Protein AF-A0A452SMG5-F1 (afdb_monomer)

pLDDT: mean 77.92, std 24.74, range [30.55, 98.69]

Solvent-accessible surface area (backbone atoms only — not comparable to full-atom values): 13183 Å² total; per-residue (Å²): 104,78,66,58,52,51,53,52,50,53,51,52,54,50,52,53,50,50,53,53,48,52,59,46,49,58,51,50,60,52,49,52,55,48,51,53,54,50,48,55,52,56,52,55,53,65,81,62,40,66,73,56,54,53,50,52,49,55,50,50,52,53,50,51,55,49,50,61,51,51,49,54,53,49,51,55,49,49,52,50,52,49,53,52,47,39,72,77,50,40,90,77,41,76,86,51,47,80,66,57,48,52,74,68,32,72,67,43,54,51,51,51,54,53,51,55,52,52,51,49,54,52,47,56,53,48,52,54,50,47,54,53,48,53,55,50,51,52,53,48,51,52,52,53,51,52,54,51,53,53,50,53,51,52,49,57,52,58,71,66,53,78,85,76,88,76,89,78,89,88,87,84,89,85,91,86,86,88,85,86,85,82,89,81,83,88,80,83,86,83,76,81,81,86,84,75,88,80,82,90,79,84,79,91,75,90,82,81,91,78,87,77,133

Structure (mmCIF, N/CA/C/O backbone):
data_AF-A0A452SMG5-F1
#
_entry.id   AF-A0A452SMG5-F1
#
loop_
_atom_site.group_PDB
_atom_site.id
_atom_site.type_symbol
_atom_site.label_atom_id
_atom_site.label_alt_id
_atom_site.label_comp_id
_atom_site.label_asym_id
_atom_site.label_entity_id
_atom_site.label_seq_id
_atom_site.pdbx_PDB_ins_code
_atom_site.Cartn_x
_atom_site.Cartn_y
_atom_site.Cartn_z
_atom_site.occupancy
_atom_site.B_iso_or_equiv
_atom_site.auth_seq_id
_atom_site.auth_comp_id
_atom_site.auth_asym_id
_atom_site.auth_atom_id
_atom_site.pdbx_PDB_model_num
ATOM 1 N N . MET A 1 1 ? -37.295 -9.136 99.950 1.00 73.56 1 MET A N 1
ATOM 2 C CA . MET A 1 1 ? -38.654 -8.804 99.457 1.00 73.56 1 MET A CA 1
ATOM 3 C C . MET A 1 1 ? -38.689 -7.475 98.694 1.00 73.56 1 MET A C 1
ATOM 5 O O . MET A 1 1 ? -38.191 -7.457 97.585 1.00 73.56 1 MET A O 1
ATOM 9 N N . LEU A 1 2 ? -39.227 -6.352 99.211 1.00 90.06 2 LEU A N 1
ATOM 10 C CA . LEU A 1 2 ? -39.508 -5.165 98.366 1.00 90.06 2 LEU A CA 1
ATOM 11 C C . LEU A 1 2 ? -38.272 -4.594 97.639 1.00 90.06 2 LEU A C 1
ATOM 13 O O . LEU A 1 2 ? -38.366 -4.242 96.467 1.00 90.06 2 LEU A O 1
ATOM 17 N N . GLN A 1 3 ? -37.129 -4.503 98.323 1.00 92.12 3 GLN A N 1
ATOM 18 C CA . GLN A 1 3 ? -35.887 -3.971 97.751 1.00 92.12 3 GLN A CA 1
ATOM 19 C C . GLN A 1 3 ? -35.306 -4.897 96.664 1.00 92.12 3 GLN A C 1
ATOM 21 O O . GLN A 1 3 ? -35.094 -4.471 95.537 1.00 92.12 3 GLN A O 1
ATOM 26 N N . GLU A 1 4 ? -35.195 -6.184 96.975 1.00 92.81 4 GLU A N 1
ATOM 27 C CA . GLU A 1 4 ? -34.856 -7.282 96.056 1.00 92.81 4 GLU A CA 1
ATOM 28 C C . GLU A 1 4 ? -35.768 -7.321 94.808 1.00 92.81 4 GLU A C 1
ATOM 30 O O . GLU A 1 4 ? -35.294 -7.521 93.691 1.00 92.81 4 GLU A O 1
ATOM 35 N N . CYS A 1 5 ? -37.072 -7.044 94.953 1.00 92.88 5 CYS A N 1
ATOM 36 C CA . CYS A 1 5 ? -37.979 -6.899 93.809 1.00 92.88 5 CYS A CA 1
ATOM 37 C C . CYS A 1 5 ? -37.610 -5.700 92.918 1.00 92.88 5 CYS A C 1
ATOM 39 O O . CY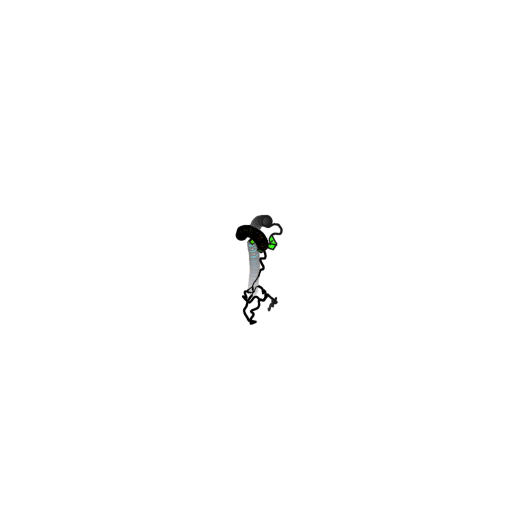S A 1 5 ? -37.666 -5.826 91.696 1.00 92.88 5 CYS A O 1
ATOM 41 N N . LYS A 1 6 ? -37.211 -4.554 93.493 1.00 94.88 6 LYS A N 1
ATOM 42 C CA . LYS A 1 6 ? -36.730 -3.397 92.712 1.00 94.88 6 LYS A CA 1
ATOM 43 C C . LYS A 1 6 ? -35.434 -3.727 91.979 1.00 94.88 6 LYS A C 1
ATOM 45 O O . LYS A 1 6 ? -35.324 -3.432 90.798 1.00 94.88 6 LYS A O 1
ATOM 50 N N . GLU A 1 7 ? -34.481 -4.362 92.655 1.00 95.62 7 GLU A N 1
ATOM 51 C CA . GLU A 1 7 ? -33.192 -4.763 92.076 1.00 95.62 7 GLU A CA 1
ATOM 52 C C . GLU A 1 7 ? -33.383 -5.740 90.909 1.00 95.62 7 GLU A C 1
ATOM 54 O O . GLU A 1 7 ? -32.803 -5.546 89.841 1.00 95.62 7 GLU A O 1
ATOM 59 N N . ARG A 1 8 ? -34.288 -6.717 91.054 1.00 96.44 8 ARG A N 1
ATOM 60 C CA . ARG A 1 8 ? -34.667 -7.636 89.973 1.00 96.44 8 ARG A CA 1
ATOM 61 C C . ARG A 1 8 ? -35.345 -6.927 88.794 1.00 96.44 8 ARG A C 1
ATOM 63 O O . ARG A 1 8 ? -35.070 -7.281 87.652 1.00 96.44 8 ARG A O 1
ATOM 70 N N . ILE A 1 9 ? -36.193 -5.926 89.045 1.00 96.19 9 ILE A N 1
ATOM 71 C CA . ILE A 1 9 ? -36.798 -5.097 87.985 1.00 96.19 9 ILE A CA 1
ATOM 72 C C . ILE A 1 9 ? -35.723 -4.266 87.266 1.00 96.19 9 ILE A C 1
ATOM 74 O O . ILE A 1 9 ? -35.701 -4.245 86.039 1.00 96.19 9 ILE A O 1
ATOM 78 N N . SER A 1 10 ? -34.797 -3.638 87.996 1.00 97.12 10 SER A N 1
ATOM 79 C CA . SER A 1 10 ? -33.682 -2.883 87.410 1.00 97.12 10 SER A CA 1
ATOM 80 C C . SER A 1 10 ? -32.776 -3.762 86.543 1.00 97.12 10 SER A C 1
ATOM 82 O O . SER A 1 10 ? -32.420 -3.358 85.438 1.00 97.12 10 SER A O 1
ATOM 84 N N . ALA A 1 11 ? -32.450 -4.976 87.000 1.00 97.06 11 ALA A N 1
ATOM 85 C CA . ALA A 1 11 ? -31.658 -5.935 86.230 1.00 97.06 11 ALA A CA 1
ATOM 86 C C . ALA A 1 11 ? -32.365 -6.358 84.929 1.00 97.06 11 ALA A C 1
ATOM 88 O O . ALA A 1 11 ? -31.759 -6.314 83.860 1.00 97.06 11 ALA A O 1
ATOM 89 N N . LEU A 1 12 ? -33.661 -6.691 84.997 1.00 97.25 12 LEU A N 1
ATOM 90 C CA . LEU A 1 12 ? -34.461 -7.039 83.816 1.00 97.25 12 LEU A CA 1
ATOM 91 C C . LEU A 1 12 ? -34.578 -5.865 82.832 1.00 97.25 12 LEU A C 1
ATOM 93 O O . LEU A 1 12 ? -34.406 -6.061 81.633 1.00 97.25 12 LEU A O 1
ATOM 97 N N . ASN A 1 13 ? -34.801 -4.642 83.321 1.00 97.75 13 ASN A N 1
ATOM 98 C CA . ASN A 1 13 ? -34.841 -3.444 82.477 1.00 97.75 13 ASN A CA 1
ATOM 99 C C . ASN A 1 13 ? -33.493 -3.187 81.780 1.00 97.75 13 ASN A C 1
ATOM 101 O O . ASN A 1 13 ? -33.477 -2.860 80.595 1.00 97.75 13 ASN A O 1
ATOM 105 N N . SER A 1 14 ? -32.370 -3.379 82.483 1.00 97.56 14 SER A N 1
ATOM 106 C CA . SER A 1 14 ? -31.031 -3.264 81.893 1.00 97.56 14 SER A CA 1
ATOM 107 C C . SER A 1 14 ? -30.808 -4.306 80.795 1.00 97.56 14 SER A C 1
ATOM 109 O O . SER A 1 14 ? -30.325 -3.959 79.722 1.00 97.56 14 SER A O 1
ATOM 111 N N . GLN A 1 15 ? -31.207 -5.561 81.028 1.00 97.88 15 GLN A N 1
ATOM 112 C CA . GLN A 1 15 ? -31.086 -6.640 80.044 1.00 97.88 15 GLN A CA 1
ATOM 113 C C . GLN A 1 15 ? -31.967 -6.396 78.806 1.00 97.88 15 GLN A C 1
ATOM 115 O O . GLN A 1 15 ? -31.528 -6.611 77.679 1.00 97.88 15 GLN A O 1
ATOM 120 N N . ILE A 1 16 ? -33.194 -5.896 78.996 1.00 97.88 16 ILE A N 1
ATOM 121 C CA . ILE A 1 16 ? -34.094 -5.509 77.898 1.00 97.88 16 ILE A CA 1
ATOM 122 C C . ILE A 1 16 ? -33.465 -4.400 77.045 1.00 97.88 16 ILE A C 1
ATOM 124 O O . ILE A 1 16 ? -33.532 -4.463 75.817 1.00 97.88 16 ILE A O 1
ATOM 128 N N . GLU A 1 17 ? -32.843 -3.393 77.661 1.00 98.00 17 GLU A N 1
ATOM 129 C CA . GLU A 1 17 ? -32.205 -2.305 76.915 1.00 98.00 17 GLU A CA 1
ATOM 130 C C . GLU A 1 17 ? -30.905 -2.751 76.224 1.00 98.00 17 GLU A C 1
ATOM 132 O O . GLU A 1 17 ? -30.633 -2.327 75.101 1.00 98.00 17 GLU A O 1
ATOM 137 N N . GLU A 1 18 ? -30.134 -3.655 76.830 1.00 97.62 18 GLU A N 1
ATOM 138 C CA . GLU A 1 18 ? -28.947 -4.257 76.213 1.00 97.62 18 GLU A CA 1
ATOM 139 C C . GLU A 1 18 ? -29.313 -5.045 74.942 1.00 97.62 18 GLU A C 1
ATOM 141 O O . GLU A 1 18 ? -28.764 -4.781 73.870 1.00 97.62 18 GLU A O 1
ATOM 146 N N . GLU A 1 19 ? -30.301 -5.944 75.014 1.00 97.94 19 GLU A N 1
ATOM 147 C CA . GLU A 1 19 ? -30.759 -6.725 73.856 1.00 97.94 19 GLU A CA 1
ATOM 148 C C . GLU A 1 19 ? -31.425 -5.850 72.780 1.00 97.94 19 GLU A C 1
ATOM 150 O O . GLU A 1 19 ? -31.206 -6.061 71.584 1.00 97.94 19 GLU A O 1
ATOM 155 N N . LYS A 1 20 ? -32.165 -4.798 73.168 1.00 98.06 20 LYS A N 1
ATOM 156 C CA . LYS A 1 20 ? -32.676 -3.790 72.217 1.00 98.06 20 LYS A CA 1
ATOM 157 C C . LYS A 1 20 ? -31.546 -3.100 71.455 1.00 98.06 20 LYS A C 1
ATOM 159 O O . LYS A 1 20 ? -31.694 -2.863 70.254 1.00 98.06 20 LYS A O 1
ATOM 164 N N . ASN A 1 21 ? -30.430 -2.789 72.118 1.00 98.00 21 ASN A N 1
ATOM 165 C CA . ASN A 1 21 ? -29.284 -2.153 71.472 1.00 98.00 21 ASN A CA 1
ATOM 166 C C . ASN A 1 21 ? -28.477 -3.136 70.610 1.00 98.00 21 ASN A C 1
ATOM 168 O O . ASN A 1 21 ? -28.140 -2.772 69.487 1.00 98.00 21 ASN A O 1
ATOM 172 N N . LYS A 1 22 ? -28.287 -4.398 71.024 1.00 97.88 22 LYS A N 1
ATOM 173 C CA . LYS A 1 22 ? -27.727 -5.455 70.151 1.00 97.88 22 LYS A CA 1
ATOM 174 C C . LYS A 1 22 ? -28.558 -5.636 68.879 1.00 97.88 22 LYS A C 1
ATOM 176 O O . LYS A 1 22 ? -28.020 -5.629 67.776 1.00 97.88 22 LYS A O 1
ATOM 181 N N . GLN A 1 23 ? -29.885 -5.715 69.012 1.00 97.81 23 GLN A N 1
ATOM 182 C CA . GLN A 1 23 ? -30.786 -5.835 67.863 1.00 97.81 23 GLN A CA 1
ATOM 183 C C . GLN A 1 23 ? -30.851 -4.541 67.024 1.00 97.81 23 GLN A C 1
ATOM 185 O O . GLN A 1 23 ? -31.222 -4.586 65.853 1.00 97.81 23 GLN A O 1
ATOM 190 N N . ARG A 1 24 ? -30.541 -3.364 67.588 1.00 98.06 24 ARG A N 1
ATOM 191 C CA . ARG A 1 24 ? -30.345 -2.129 66.806 1.00 98.06 24 ARG A CA 1
ATOM 192 C C . ARG A 1 24 ? -29.043 -2.197 66.010 1.00 98.06 24 ARG A C 1
ATOM 194 O O . ARG A 1 24 ? -29.102 -1.938 64.816 1.00 98.06 24 ARG A O 1
ATOM 201 N N . GLN A 1 25 ? -27.929 -2.570 66.640 1.00 98.12 25 GLN A N 1
ATOM 202 C CA . GLN A 1 25 ? -26.626 -2.648 65.978 1.00 98.12 25 GLN A CA 1
ATOM 203 C C . GLN A 1 25 ? -26.676 -3.613 64.792 1.00 98.12 25 GLN A C 1
ATOM 205 O O . GLN A 1 25 ? -26.449 -3.186 63.670 1.00 98.12 25 GLN A O 1
ATOM 210 N N . LEU A 1 26 ? -27.171 -4.838 65.001 1.00 98.06 26 LEU A N 1
ATOM 211 C CA . LEU A 1 26 ? -27.316 -5.832 63.933 1.00 98.06 26 LEU A CA 1
ATOM 212 C C . LEU A 1 26 ? -28.152 -5.330 62.736 1.00 98.06 26 LEU A C 1
ATOM 214 O O . LEU A 1 26 ? -27.922 -5.753 61.610 1.00 98.06 26 LEU A O 1
ATOM 218 N N . ARG A 1 27 ? -29.127 -4.434 62.956 1.00 98.25 27 ARG A N 1
ATOM 219 C CA . ARG A 1 27 ? -29.897 -3.818 61.861 1.00 98.25 27 ARG A CA 1
ATOM 220 C C . ARG A 1 27 ? -29.081 -2.785 61.083 1.00 98.25 27 ARG A C 1
ATOM 222 O O . ARG A 1 27 ? -29.199 -2.771 59.867 1.00 98.25 27 ARG A O 1
ATOM 229 N N . LEU A 1 28 ? -28.255 -1.986 61.760 1.00 98.25 28 LEU A N 1
ATOM 230 C CA . LEU A 1 28 ? -27.333 -1.044 61.116 1.00 98.25 28 LEU A CA 1
ATOM 231 C C . LEU A 1 28 ? -26.248 -1.792 60.327 1.00 98.25 28 LEU A C 1
ATOM 233 O O . LEU A 1 28 ? -26.020 -1.470 59.168 1.00 98.25 28 LEU A O 1
ATOM 237 N N . ASP A 1 29 ? -25.666 -2.846 60.907 1.00 98.00 29 ASP A N 1
ATOM 238 C CA . ASP A 1 29 ? -24.630 -3.668 60.263 1.00 98.00 29 ASP A CA 1
ATOM 239 C C . ASP A 1 29 ? -25.142 -4.322 58.958 1.00 98.00 29 ASP A C 1
ATOM 241 O O . ASP A 1 29 ? -24.397 -4.474 57.989 1.00 98.00 29 ASP A O 1
ATOM 245 N N . PHE A 1 30 ? -26.426 -4.708 58.912 1.00 98.31 30 PHE A N 1
ATOM 246 C CA . PHE A 1 30 ? -27.085 -5.204 57.695 1.00 98.31 30 PHE A CA 1
ATOM 247 C C . PHE A 1 30 ? -27.471 -4.089 56.709 1.00 98.31 30 PHE A C 1
ATOM 249 O O . PHE A 1 30 ? -27.471 -4.328 55.503 1.00 98.31 30 PHE A O 1
ATOM 256 N N . GLU A 1 31 ? -27.818 -2.894 57.192 1.00 98.12 31 GLU A N 1
ATOM 257 C CA . GLU A 1 31 ? -28.161 -1.736 56.355 1.00 98.12 31 GLU A CA 1
ATOM 258 C C . GLU A 1 31 ? -26.920 -1.205 55.615 1.00 98.12 31 GLU A C 1
ATOM 260 O O . GLU A 1 31 ? -26.981 -0.992 54.405 1.00 98.12 31 GLU A O 1
ATOM 265 N N . GLU A 1 32 ? -25.770 -1.137 56.295 1.00 97.94 32 GLU A N 1
ATOM 266 C CA . GLU A 1 32 ? -24.455 -0.813 55.718 1.00 97.94 32 GLU A CA 1
ATOM 267 C C . GLU A 1 32 ? -24.056 -1.813 54.615 1.00 97.94 32 GLU A C 1
ATOM 269 O O . GLU A 1 32 ? -23.762 -1.415 53.488 1.00 97.94 32 GLU A O 1
ATOM 274 N N . GLN A 1 33 ? -24.154 -3.123 54.882 1.00 97.94 33 GLN A N 1
ATOM 275 C CA . GLN A 1 33 ? -23.871 -4.173 53.887 1.00 97.94 33 GLN A CA 1
ATOM 276 C C . GLN A 1 33 ? -24.791 -4.110 52.655 1.00 97.94 33 GLN A C 1
ATOM 278 O O . GLN A 1 33 ? -24.369 -4.448 51.544 1.00 97.94 33 GLN A O 1
ATOM 283 N N . LEU A 1 34 ? -26.049 -3.694 52.832 1.00 97.25 34 LEU A N 1
ATOM 284 C CA . LEU A 1 34 ? -26.988 -3.503 51.726 1.00 97.25 34 LEU A CA 1
ATOM 285 C C . LEU A 1 34 ? -26.669 -2.240 50.916 1.00 97.25 34 LEU A C 1
ATOM 287 O O . LEU A 1 34 ? -26.769 -2.288 49.688 1.00 97.25 34 LEU A O 1
ATOM 291 N N . GLU A 1 35 ? -26.264 -1.139 51.556 1.00 97.06 35 GLU A N 1
ATOM 292 C CA . GLU A 1 35 ? -25.855 0.080 50.850 1.00 97.06 35 GLU A CA 1
ATOM 293 C C . GLU A 1 35 ? -24.563 -0.138 50.043 1.00 97.06 35 GLU A C 1
ATOM 295 O O . GLU A 1 35 ? -24.527 0.219 48.862 1.00 97.06 35 GLU A O 1
ATOM 300 N N . ASP A 1 36 ? -23.565 -0.830 50.602 1.00 96.75 36 ASP A N 1
ATOM 301 C CA . ASP A 1 36 ? -22.335 -1.225 49.896 1.00 96.75 36 ASP A CA 1
ATOM 302 C C . ASP A 1 36 ? -22.629 -2.079 48.649 1.00 96.75 36 ASP A C 1
ATOM 304 O O . ASP A 1 36 ? -22.137 -1.798 47.549 1.00 96.75 36 ASP A O 1
ATOM 308 N N . LEU A 1 37 ? -23.466 -3.113 48.790 1.00 96.25 37 LEU A N 1
ATOM 309 C CA . LEU A 1 37 ? -23.838 -4.003 47.686 1.00 96.25 37 LEU A CA 1
ATOM 310 C C . LEU A 1 37 ? -24.632 -3.260 46.596 1.00 96.25 37 LEU A C 1
ATOM 312 O O . LEU A 1 37 ? -24.396 -3.452 45.397 1.00 96.25 37 LEU A O 1
ATOM 316 N N . MET A 1 38 ? -25.545 -2.371 46.998 1.00 94.50 38 MET A N 1
ATOM 317 C CA . MET A 1 38 ? -26.286 -1.501 46.081 1.00 94.50 38 MET A CA 1
ATOM 318 C C . MET A 1 38 ? -25.369 -0.488 45.384 1.00 94.50 38 MET A C 1
ATOM 320 O O . MET A 1 38 ? -25.571 -0.208 44.200 1.00 94.50 38 MET A O 1
ATOM 324 N N . GLY A 1 39 ? -24.343 0.024 46.070 1.00 93.44 39 GLY A N 1
ATOM 325 C CA . GLY A 1 39 ? -23.298 0.877 45.504 1.00 93.44 39 GLY A CA 1
ATOM 326 C C . GLY A 1 39 ? -22.514 0.172 44.398 1.00 93.44 39 GLY A C 1
ATOM 327 O O . GLY A 1 39 ? -22.438 0.678 43.276 1.00 93.44 39 GLY A O 1
ATOM 328 N N . GLN A 1 40 ? -22.025 -1.042 44.669 1.00 90.31 40 GLN A N 1
ATOM 329 C CA . GLN A 1 40 ? -21.306 -1.870 43.692 1.00 90.31 40 GLN A CA 1
ATOM 330 C C . GLN A 1 40 ? -22.151 -2.150 42.438 1.00 90.31 40 GLN A C 1
ATOM 332 O O . GLN A 1 40 ? -21.688 -1.947 41.312 1.00 90.31 40 GLN A O 1
ATOM 337 N N . HIS A 1 41 ? -23.416 -2.553 42.611 1.00 89.62 41 HIS A N 1
ATOM 338 C CA . HIS A 1 41 ? -24.319 -2.810 41.484 1.00 89.62 41 HIS A CA 1
ATOM 339 C C . HIS A 1 41 ? -24.628 -1.532 40.681 1.00 89.62 41 HIS A C 1
ATOM 341 O O . HIS A 1 41 ? -24.636 -1.546 39.448 1.00 89.62 41 HIS A O 1
ATOM 347 N N . LYS A 1 42 ? -24.844 -0.404 41.370 1.00 89.19 42 LYS A N 1
ATOM 348 C CA . LYS A 1 42 ? -25.088 0.916 40.767 1.00 89.19 42 LYS A CA 1
ATOM 349 C C . LYS A 1 42 ? -23.908 1.397 39.926 1.00 89.19 42 LYS A C 1
ATOM 351 O O . LYS A 1 42 ? -24.140 2.012 38.887 1.00 89.19 42 LYS A O 1
ATOM 356 N N . ASP A 1 43 ? -22.674 1.120 40.339 1.00 84.56 43 ASP A N 1
ATOM 357 C CA . ASP A 1 43 ? -21.481 1.505 39.585 1.00 84.56 43 ASP A CA 1
ATOM 358 C C . ASP A 1 43 ? -21.252 0.604 38.371 1.00 84.56 43 ASP A C 1
ATOM 360 O O . ASP A 1 43 ? -21.072 1.122 37.268 1.00 84.56 43 ASP A O 1
ATOM 364 N N . LEU A 1 44 ? -21.393 -0.719 38.515 1.00 82.25 44 LEU A N 1
ATOM 365 C CA . LEU A 1 44 ? -21.363 -1.648 37.379 1.00 82.25 44 LEU A CA 1
ATOM 366 C C . LEU A 1 44 ? -22.392 -1.257 36.297 1.00 82.25 44 LEU A C 1
ATOM 368 O O . LEU A 1 44 ? -22.069 -1.222 35.108 1.00 82.25 44 LEU A O 1
ATOM 372 N N . TRP A 1 45 ? -23.601 -0.858 36.707 1.00 79.62 45 TRP A N 1
ATOM 373 C CA . TRP A 1 45 ? -24.666 -0.417 35.798 1.00 79.62 45 TRP A CA 1
ATOM 374 C C . TRP A 1 45 ? -24.386 0.926 35.091 1.00 79.62 45 TRP A C 1
ATOM 376 O O . TRP A 1 45 ? -24.981 1.210 34.0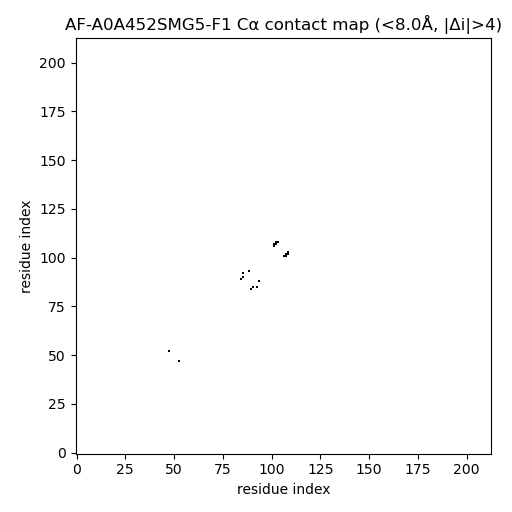49 1.00 79.62 45 TRP A O 1
ATOM 386 N N . LYS A 1 46 ? -23.468 1.765 35.600 1.00 78.00 46 LYS A N 1
ATOM 387 C CA . LYS A 1 46 ? -22.998 2.962 34.870 1.00 78.00 46 LYS A CA 1
ATOM 388 C C . LYS A 1 46 ? -22.096 2.573 33.702 1.00 78.00 46 LYS A C 1
ATOM 390 O O . LYS A 1 46 ? -22.259 3.118 32.615 1.00 78.00 46 LYS A O 1
ATOM 395 N N . PHE A 1 47 ? -21.167 1.641 33.926 1.00 69.31 47 PHE A N 1
ATOM 396 C CA . PHE A 1 47 ? -20.185 1.212 32.923 1.00 69.31 47 PHE A CA 1
ATOM 397 C C . PHE A 1 47 ? -20.764 0.273 31.857 1.00 69.31 47 PHE A C 1
ATOM 399 O O . PHE A 1 47 ? -20.182 0.145 30.785 1.00 69.31 47 PHE A O 1
ATOM 406 N N . HIS A 1 48 ? -21.893 -0.384 32.135 1.00 76.50 48 HIS A N 1
ATOM 407 C CA . HIS A 1 48 ? -22.509 -1.371 31.242 1.00 76.50 48 HIS A CA 1
ATOM 408 C C . HIS A 1 48 ? -23.892 -0.958 30.711 1.00 76.50 48 HIS A C 1
ATOM 410 O O . HIS A 1 48 ? -24.768 -1.798 30.509 1.00 76.50 48 HIS A O 1
ATOM 416 N N . ARG A 1 49 ? -24.097 0.341 30.442 1.00 83.25 49 ARG A N 1
ATOM 417 C CA . ARG A 1 49 ? -25.306 0.822 29.753 1.00 83.25 49 ARG A CA 1
ATOM 418 C C . ARG A 1 49 ? -25.424 0.225 28.340 1.00 83.25 49 ARG A C 1
ATOM 420 O O . ARG A 1 49 ? -24.583 0.548 27.491 1.00 83.25 49 ARG A O 1
ATOM 427 N N . PRO A 1 50 ? -26.476 -0.559 28.030 1.00 85.00 50 PRO A N 1
ATOM 428 C CA . PRO A 1 50 ? -26.640 -1.159 26.705 1.00 85.00 50 PRO A CA 1
ATOM 429 C C . PRO A 1 50 ? -26.733 -0.119 25.581 1.00 85.00 50 PRO A C 1
ATOM 431 O O . PRO A 1 50 ? -26.276 -0.369 24.469 1.00 85.00 50 PRO A O 1
ATOM 434 N N . GLU A 1 51 ? -27.267 1.073 25.863 1.00 89.31 51 GLU A N 1
ATOM 435 C CA . GLU A 1 51 ? -27.443 2.149 24.878 1.00 89.31 51 GLU A CA 1
ATOM 436 C C . GLU A 1 51 ? -26.119 2.835 24.507 1.00 89.31 51 GLU A C 1
ATOM 438 O O . GLU A 1 51 ? -25.992 3.393 23.414 1.00 89.31 51 GLU A O 1
ATOM 443 N N . GLN A 1 52 ? -25.133 2.806 25.411 1.00 87.94 52 GLN A N 1
ATOM 444 C CA . GLN A 1 52 ? -23.776 3.262 25.121 1.00 87.94 52 GLN A CA 1
ATOM 445 C C . GLN A 1 52 ? -23.040 2.205 24.294 1.00 87.94 52 GLN A C 1
ATOM 447 O O . GLN A 1 52 ? -22.541 2.522 23.216 1.00 87.94 52 GLN A O 1
A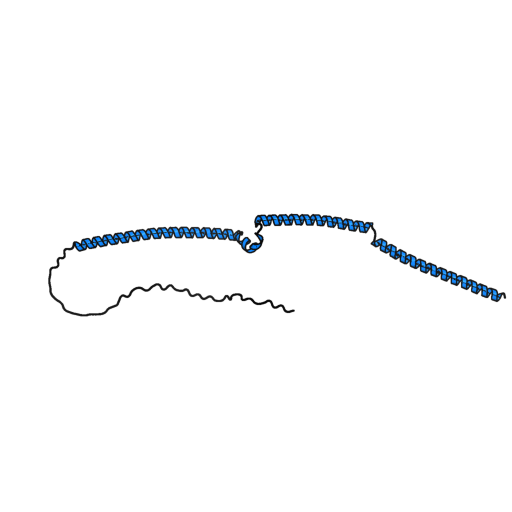TOM 452 N N . MET A 1 53 ? -23.062 0.943 24.733 1.00 88.44 53 MET A N 1
ATOM 453 C CA . MET A 1 53 ? -22.414 -0.157 24.014 1.00 88.44 53 MET A CA 1
ATOM 454 C C . MET A 1 53 ? -22.958 -0.309 22.583 1.00 88.44 53 MET A C 1
ATOM 456 O O . MET A 1 53 ? -22.182 -0.415 21.639 1.00 88.44 53 MET A O 1
ATOM 460 N N . ALA A 1 54 ? -24.279 -0.228 22.386 1.00 93.38 54 ALA A N 1
ATOM 461 C CA . ALA A 1 54 ? -24.892 -0.281 21.056 1.00 93.38 54 ALA A CA 1
ATOM 462 C C . ALA A 1 54 ? -24.466 0.892 20.147 1.00 93.38 54 ALA A C 1
ATOM 464 O O . ALA A 1 54 ? -24.303 0.714 18.940 1.00 93.38 54 ALA A O 1
ATOM 465 N N . ARG A 1 55 ? -24.245 2.087 20.715 1.00 94.62 55 ARG A N 1
ATOM 466 C CA . ARG A 1 55 ? -23.737 3.261 19.984 1.00 94.62 55 ARG A CA 1
ATOM 467 C C . ARG A 1 55 ? -22.271 3.096 1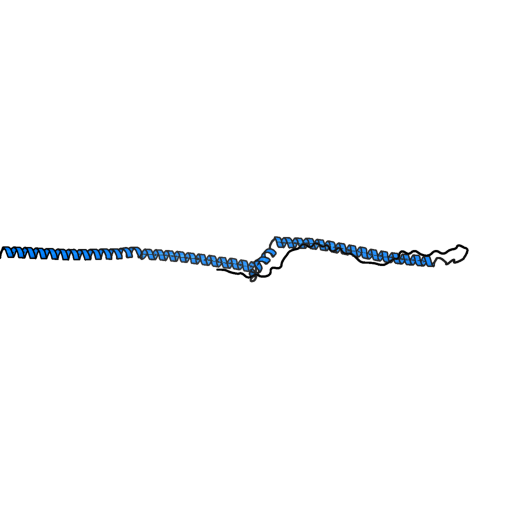9.590 1.00 94.62 55 ARG A C 1
ATOM 469 O O . ARG A 1 55 ? -21.899 3.458 18.476 1.00 94.62 55 ARG A O 1
ATOM 476 N N . GLU A 1 56 ? -21.448 2.570 20.489 1.00 94.38 56 GLU A N 1
ATOM 477 C CA . GLU A 1 56 ? -20.031 2.302 20.231 1.00 94.38 56 GLU A CA 1
ATOM 478 C C . GLU A 1 56 ? -19.874 1.224 19.150 1.00 94.38 56 GLU A C 1
ATOM 480 O O . GLU A 1 56 ? -19.171 1.457 18.168 1.00 94.38 56 GLU A O 1
ATOM 485 N N . ILE A 1 57 ? -20.630 0.122 19.239 1.00 95.88 57 ILE A N 1
ATOM 486 C CA . ILE A 1 57 ? -20.698 -0.918 18.197 1.00 95.88 57 ILE A CA 1
ATOM 487 C C . ILE A 1 57 ? -21.124 -0.321 16.849 1.00 95.88 57 ILE A C 1
ATOM 489 O O . ILE A 1 57 ? -20.395 -0.460 15.872 1.00 95.88 57 ILE A O 1
ATOM 493 N N . GLY A 1 58 ? -22.234 0.426 16.790 1.00 97.81 58 GLY A N 1
ATOM 494 C CA . GLY A 1 58 ? -22.699 1.047 15.540 1.00 97.81 58 GLY A CA 1
ATOM 495 C C . GLY A 1 58 ? -21.700 2.043 14.929 1.00 97.81 58 GLY A C 1
ATOM 496 O O . GLY A 1 58 ? -21.635 2.199 13.708 1.00 97.81 58 GLY A O 1
ATOM 497 N N . THR A 1 59 ? -20.876 2.685 15.764 1.00 98.12 59 THR A N 1
ATOM 498 C CA . THR A 1 59 ? -19.794 3.583 15.328 1.00 98.12 59 THR A CA 1
ATOM 499 C C . THR A 1 59 ? -18.612 2.791 14.758 1.00 98.12 59 THR A C 1
ATOM 501 O O . THR A 1 59 ? -18.072 3.155 13.712 1.00 98.12 59 THR A O 1
ATOM 504 N N . LEU A 1 60 ? -18.237 1.683 15.405 1.00 98.19 60 LEU A N 1
ATOM 505 C CA . LEU A 1 60 ? -17.193 0.770 14.936 1.00 98.19 60 LEU A CA 1
ATOM 506 C C . LEU A 1 60 ? -17.586 0.072 13.628 1.00 98.19 60 LEU A C 1
ATOM 508 O O . LEU A 1 60 ? -16.766 0.021 12.713 1.00 98.19 60 LEU A O 1
ATOM 512 N N . ASP A 1 61 ? -18.828 -0.399 13.494 1.00 98.56 61 ASP A N 1
ATOM 513 C CA . ASP A 1 61 ? -19.321 -1.003 12.250 1.00 98.56 61 ASP A CA 1
ATOM 514 C C . ASP A 1 61 ? -19.377 0.018 11.103 1.00 98.56 61 ASP A C 1
ATOM 516 O O . ASP A 1 61 ? -18.947 -0.297 9.994 1.00 98.56 61 ASP A O 1
ATOM 520 N N . SER A 1 62 ? -19.787 1.265 11.369 1.00 98.62 62 SER A N 1
ATOM 521 C CA . SER A 1 62 ? -19.746 2.351 10.371 1.00 98.62 62 SER A CA 1
ATOM 522 C C . SER A 1 62 ? -18.316 2.658 9.900 1.00 98.62 62 SER A C 1
ATOM 524 O O . SER A 1 62 ? -18.070 2.810 8.703 1.00 98.62 62 SER A O 1
ATOM 526 N N . SER A 1 63 ? -17.357 2.705 10.833 1.00 98.38 63 SER A N 1
ATOM 527 C CA . SER A 1 63 ? -15.930 2.921 10.549 1.00 98.38 63 SER A CA 1
ATOM 528 C C . SER A 1 63 ? -15.322 1.766 9.740 1.00 98.38 63 SER A C 1
ATOM 530 O O . SER A 1 63 ? -14.686 1.975 8.709 1.00 98.38 63 SER A O 1
ATOM 532 N N . LYS A 1 64 ? -15.603 0.523 10.143 1.00 98.62 64 LYS A N 1
ATOM 533 C CA . LYS A 1 64 ? -15.234 -0.706 9.425 1.00 98.62 64 LYS A CA 1
ATOM 534 C C . LYS A 1 64 ? -15.811 -0.737 8.009 1.00 98.62 64 LYS A C 1
ATOM 536 O O . LYS A 1 64 ? -15.102 -1.084 7.069 1.00 98.62 64 LYS A O 1
ATOM 541 N N . GLU A 1 65 ? -17.070 -0.340 7.832 1.00 98.56 65 GLU A N 1
ATOM 542 C CA . GLU A 1 65 ? -17.686 -0.206 6.512 1.00 98.56 65 GLU A CA 1
ATOM 543 C C . GLU A 1 65 ? -16.997 0.845 5.635 1.00 98.56 65 GLU A C 1
ATOM 545 O O . GLU A 1 65 ? -16.893 0.640 4.426 1.00 98.56 65 GLU A O 1
ATOM 550 N N . GLN A 1 66 ? -16.544 1.965 6.207 1.00 98.62 66 GLN A N 1
ATOM 551 C CA . GLN A 1 66 ? -15.770 2.971 5.478 1.00 98.62 66 GLN A CA 1
ATOM 552 C C . GLN A 1 66 ? -14.403 2.412 5.057 1.00 98.62 66 GLN A C 1
ATOM 554 O O . GLN A 1 66 ? -14.068 2.468 3.874 1.00 98.62 66 GLN A O 1
ATOM 559 N N . LEU A 1 67 ? -13.660 1.796 5.980 1.00 98.69 67 LEU A N 1
ATOM 560 C CA . LEU A 1 67 ? -12.350 1.200 5.695 1.00 98.69 67 LEU A CA 1
ATOM 561 C C . LEU A 1 67 ? -12.431 0.124 4.598 1.00 98.69 67 LEU A C 1
ATOM 563 O O . LEU A 1 67 ? -11.616 0.133 3.683 1.00 98.69 67 LEU A O 1
ATOM 567 N N . LEU A 1 68 ? -13.466 -0.725 4.601 1.00 98.62 68 LEU A N 1
ATOM 568 C CA . LEU A 1 68 ? -13.709 -1.723 3.543 1.00 98.62 68 LEU A CA 1
ATOM 569 C C . LEU A 1 68 ? -14.059 -1.112 2.169 1.00 98.62 68 LEU A C 1
ATOM 571 O O . LEU A 1 68 ? -13.951 -1.792 1.145 1.00 98.62 68 LEU A O 1
ATOM 575 N N . LYS A 1 69 ? -14.516 0.147 2.117 1.00 98.50 69 LYS A N 1
ATOM 576 C CA . LYS A 1 69 ? -14.755 0.892 0.865 1.00 98.50 69 LYS A CA 1
ATOM 577 C C . LYS A 1 69 ? -13.465 1.563 0.381 1.00 98.50 69 LYS A C 1
ATOM 579 O O . LYS A 1 69 ? -13.202 1.576 -0.820 1.00 98.50 69 LYS A O 1
ATOM 584 N N . GLU A 1 70 ? -12.647 2.065 1.304 1.00 98.50 70 GLU A N 1
ATOM 585 C CA . GLU A 1 70 ? -11.325 2.637 1.019 1.00 98.50 70 GLU A CA 1
ATOM 586 C C . GLU A 1 70 ? -10.320 1.568 0.559 1.00 98.50 70 GLU A C 1
ATOM 588 O O . GLU A 1 70 ? -9.643 1.771 -0.446 1.00 98.50 70 GLU A O 1
ATOM 593 N N . GLU A 1 71 ? -10.289 0.402 1.211 1.00 98.44 71 GLU A N 1
ATOM 594 C CA . GLU A 1 71 ? -9.462 -0.757 0.845 1.00 98.44 71 GLU A CA 1
ATOM 595 C C . GLU A 1 71 ? -9.714 -1.192 -0.605 1.00 98.44 71 GLU A C 1
ATOM 597 O O . GLU A 1 71 ? -8.787 -1.218 -1.412 1.00 98.44 71 GLU A O 1
ATOM 602 N N . LYS A 1 72 ? -10.981 -1.410 -0.983 1.00 98.56 72 LYS A N 1
ATOM 603 C CA . LYS A 1 72 ? -11.372 -1.768 -2.361 1.00 98.56 72 LYS A CA 1
ATOM 604 C C . LYS A 1 72 ? -11.025 -0.688 -3.386 1.00 98.56 72 LYS A C 1
ATOM 606 O O . LYS A 1 72 ? -10.707 -0.998 -4.531 1.00 98.56 72 LYS A O 1
ATOM 611 N N . LEU A 1 73 ? -11.070 0.588 -2.994 1.00 98.56 73 LEU A N 1
ATOM 612 C CA . LEU A 1 73 ? -10.646 1.695 -3.853 1.00 98.56 73 LEU A CA 1
ATOM 613 C C . LEU A 1 73 ? -9.119 1.725 -4.036 1.00 98.56 73 LEU A C 1
ATOM 615 O O . LEU A 1 73 ? -8.646 2.106 -5.107 1.00 98.56 73 LEU A O 1
ATOM 619 N N . VAL A 1 74 ? -8.346 1.338 -3.019 1.00 98.56 74 VAL A N 1
ATOM 620 C CA . VAL A 1 74 ? -6.884 1.189 -3.107 1.00 98.56 74 VAL A CA 1
ATOM 621 C C . VAL A 1 74 ? -6.511 -0.040 -3.938 1.00 98.56 74 VAL A C 1
ATOM 623 O O . VAL A 1 74 ? -5.666 0.081 -4.820 1.00 98.56 74 VAL A O 1
ATOM 626 N N . GLU A 1 75 ? -7.180 -1.177 -3.740 1.00 98.50 75 GLU A N 1
ATOM 627 C CA . GLU A 1 75 ? -7.009 -2.404 -4.529 1.00 98.50 75 GLU A CA 1
ATOM 628 C C . GLU A 1 75 ? -7.276 -2.154 -6.024 1.00 98.50 75 GLU A C 1
ATOM 630 O O . GLU A 1 75 ? -6.417 -2.426 -6.863 1.00 98.50 75 GLU A O 1
ATOM 635 N N . ALA A 1 76 ? -8.406 -1.521 -6.362 1.00 98.44 76 ALA A N 1
ATOM 636 C CA . ALA A 1 76 ? -8.736 -1.166 -7.743 1.00 98.44 76 ALA A CA 1
ATOM 637 C C . ALA A 1 76 ? -7.706 -0.212 -8.381 1.00 98.44 76 ALA A C 1
ATOM 639 O O . ALA A 1 76 ? -7.361 -0.368 -9.553 1.00 98.44 76 ALA A O 1
ATOM 640 N N . LYS A 1 77 ? -7.173 0.755 -7.617 1.00 98.31 77 LYS A N 1
ATOM 641 C CA . LYS A 1 77 ? -6.081 1.639 -8.072 1.00 98.31 77 LYS A CA 1
ATOM 642 C C . LYS A 1 77 ? -4.757 0.891 -8.244 1.00 98.31 77 LYS A C 1
ATOM 644 O O . LYS A 1 77 ? -3.992 1.223 -9.145 1.00 98.31 77 LYS A O 1
ATOM 649 N N . LEU A 1 78 ? -4.467 -0.090 -7.393 1.00 97.62 78 LEU A N 1
ATOM 650 C CA . LEU A 1 78 ? -3.239 -0.880 -7.463 1.00 97.62 78 LEU A CA 1
ATOM 651 C C . LEU A 1 78 ? -3.240 -1.792 -8.695 1.00 97.62 78 LEU A C 1
ATOM 653 O O . LEU A 1 78 ? -2.243 -1.837 -9.414 1.00 97.62 78 LEU A O 1
ATOM 657 N N . GLU A 1 79 ? -4.366 -2.445 -8.988 1.00 96.62 79 GLU A N 1
ATOM 658 C CA . GLU A 1 79 ? -4.535 -3.231 -10.214 1.00 96.62 79 GLU A CA 1
ATOM 659 C C . GLU A 1 79 ? -4.521 -2.350 -11.477 1.00 96.62 79 GLU A C 1
ATOM 661 O O . GLU A 1 79 ? -3.889 -2.721 -12.460 1.00 96.62 79 GLU A O 1
ATOM 666 N N . ASP A 1 80 ? -5.092 -1.141 -11.449 1.00 97.19 80 ASP A N 1
ATOM 667 C CA . ASP A 1 80 ? -4.952 -0.140 -12.525 1.00 97.19 80 ASP A CA 1
ATOM 668 C C . ASP A 1 80 ? -3.483 0.286 -12.765 1.00 97.19 80 ASP A C 1
ATOM 670 O O . ASP A 1 80 ? -3.004 0.292 -13.904 1.00 97.19 80 ASP A O 1
ATOM 674 N N . VAL A 1 81 ? -2.725 0.582 -11.700 1.00 94.44 81 VAL A N 1
ATOM 675 C CA . VAL A 1 81 ? -1.280 0.875 -11.783 1.00 94.44 81 VAL A CA 1
ATOM 676 C C . VAL A 1 81 ? -0.514 -0.314 -12.368 1.00 94.44 81 VAL A C 1
ATOM 678 O O . VAL A 1 81 ? 0.284 -0.136 -13.289 1.00 94.44 81 VAL A O 1
ATOM 681 N N . LYS A 1 82 ? -0.781 -1.525 -11.878 1.00 89.50 82 LYS A N 1
ATOM 682 C CA . LYS A 1 82 ? -0.176 -2.779 -12.342 1.00 89.50 82 LYS A CA 1
ATOM 683 C C . LYS A 1 82 ? -0.500 -3.055 -13.812 1.00 89.50 82 LYS A C 1
ATOM 685 O O . LYS A 1 82 ? 0.415 -3.333 -14.581 1.00 89.50 82 LYS A O 1
ATOM 690 N N . HIS A 1 83 ? -1.750 -2.879 -14.243 1.00 90.00 83 HIS A N 1
ATOM 691 C CA . HIS A 1 83 ? -2.143 -3.006 -15.647 1.00 90.00 83 HIS A CA 1
ATOM 692 C C . HIS A 1 83 ? -1.438 -1.978 -16.544 1.00 90.00 83 HIS A C 1
ATOM 694 O O . HIS A 1 83 ? -0.938 -2.360 -17.608 1.00 90.00 83 HIS A O 1
ATOM 700 N N . ARG A 1 84 ? -1.318 -0.706 -16.127 1.00 90.19 84 ARG A N 1
ATOM 701 C CA . ARG A 1 84 ? -0.509 0.292 -16.858 1.00 90.19 84 ARG A CA 1
ATOM 702 C C . ARG A 1 84 ? 0.950 -0.136 -16.988 1.00 90.19 84 ARG A C 1
ATOM 704 O O . ARG A 1 84 ? 1.492 -0.063 -18.087 1.00 90.19 84 ARG A O 1
ATOM 711 N N . LEU A 1 85 ? 1.572 -0.600 -15.905 1.00 84.12 85 LEU A N 1
ATOM 712 C CA . LEU A 1 85 ? 2.967 -1.045 -15.920 1.00 84.12 85 LEU A CA 1
ATOM 713 C C . LEU A 1 85 ? 3.157 -2.269 -16.828 1.00 84.12 85 LEU A C 1
ATOM 715 O O . LEU A 1 85 ? 4.022 -2.241 -17.699 1.00 84.12 85 LEU A O 1
ATOM 719 N N . CYS A 1 86 ? 2.301 -3.289 -16.739 1.00 83.06 86 CYS A N 1
ATOM 720 C CA . CYS A 1 86 ? 2.339 -4.431 -17.659 1.00 83.06 86 CYS A CA 1
ATOM 721 C C . CYS A 1 86 ? 2.117 -4.018 -19.127 1.00 83.06 86 CYS A C 1
ATOM 723 O O . CYS A 1 86 ? 2.715 -4.613 -20.019 1.00 83.06 86 CYS A O 1
ATOM 725 N N . SER A 1 87 ? 1.321 -2.976 -19.389 1.00 82.44 87 SER A N 1
ATOM 726 C CA . SER A 1 87 ? 1.106 -2.441 -20.745 1.00 82.44 87 SER A CA 1
ATOM 727 C C . SER A 1 87 ? 2.301 -1.633 -21.274 1.00 82.44 87 SER A C 1
ATOM 729 O O . SER A 1 87 ? 2.570 -1.654 -22.470 1.00 82.44 87 SER A O 1
ATOM 731 N N . GLN A 1 88 ? 3.027 -0.922 -20.404 1.00 77.12 88 GLN A N 1
ATOM 732 C CA . GLN A 1 88 ? 4.188 -0.091 -20.765 1.00 77.12 88 GLN A CA 1
ATOM 733 C C . GLN A 1 88 ? 5.516 -0.868 -20.814 1.00 77.12 88 GLN A C 1
ATOM 735 O O . GLN A 1 88 ? 6.435 -0.494 -21.547 1.00 77.12 88 GLN A O 1
ATOM 740 N N . PHE A 1 89 ? 5.642 -1.937 -20.026 1.00 70.25 89 PHE A N 1
ATOM 741 C CA . PHE A 1 89 ? 6.893 -2.683 -19.857 1.00 70.25 89 PHE A CA 1
ATOM 742 C C . PHE A 1 89 ? 6.819 -4.137 -20.346 1.00 70.25 89 PHE A C 1
ATOM 744 O O . PHE A 1 89 ? 7.869 -4.732 -20.577 1.00 70.25 89 PHE A O 1
ATOM 751 N N . GLY A 1 90 ? 5.620 -4.677 -20.592 1.00 68.62 90 GLY A N 1
ATOM 752 C CA . GLY A 1 90 ? 5.394 -6.088 -20.917 1.00 68.62 90 GLY A CA 1
ATOM 753 C C . GLY A 1 90 ? 5.276 -6.963 -19.665 1.00 68.62 90 GLY A C 1
ATOM 754 O O . GLY A 1 90 ? 5.597 -6.530 -18.559 1.00 68.62 90 GLY A O 1
ATOM 755 N N . ALA A 1 91 ? 4.819 -8.208 -19.835 1.00 62.50 91 ALA A N 1
ATOM 756 C CA . ALA A 1 91 ? 4.651 -9.155 -18.726 1.00 62.50 91 ALA A CA 1
ATOM 757 C C . ALA A 1 91 ? 5.983 -9.478 -18.017 1.00 62.50 91 ALA A C 1
ATOM 759 O O . ALA A 1 91 ? 6.032 -9.524 -16.790 1.00 62.50 91 ALA A O 1
ATOM 760 N N . ASP A 1 92 ? 7.066 -9.616 -18.786 1.00 57.47 92 ASP A N 1
ATOM 761 C CA . ASP A 1 92 ? 8.403 -9.971 -18.290 1.00 57.47 92 ASP A CA 1
ATOM 762 C C . ASP A 1 92 ? 9.298 -8.752 -17.983 1.00 57.47 92 ASP A C 1
ATOM 764 O O . ASP A 1 92 ? 10.436 -8.901 -17.545 1.00 57.47 92 ASP A O 1
ATOM 768 N N . GLY A 1 93 ? 8.809 -7.523 -18.194 1.00 54.84 93 GLY A N 1
ATOM 769 C CA . GLY A 1 93 ? 9.626 -6.298 -18.186 1.00 54.84 93 GLY A CA 1
ATOM 770 C C . GLY A 1 93 ? 10.159 -5.830 -16.826 1.00 54.84 93 GLY A C 1
ATOM 771 O O . GLY A 1 93 ? 10.765 -4.763 -16.750 1.00 54.84 93 GLY A O 1
ATOM 772 N N . CYS A 1 94 ? 9.912 -6.578 -15.748 1.00 52.78 94 CYS A N 1
ATOM 773 C CA . CYS A 1 94 ? 10.190 -6.147 -14.375 1.00 52.78 94 CYS A CA 1
ATOM 774 C C . CYS A 1 94 ? 11.609 -6.508 -13.884 1.00 52.78 94 CYS A C 1
ATOM 776 O O . CYS A 1 94 ? 12.159 -5.837 -13.013 1.00 52.78 94 CYS A O 1
ATOM 778 N N . SER A 1 95 ? 12.239 -7.542 -14.448 1.00 55.56 95 SER A N 1
ATOM 779 C CA . SER A 1 95 ? 13.531 -8.071 -13.975 1.00 55.56 95 SER A CA 1
ATOM 780 C C . SER A 1 95 ? 14.770 -7.325 -14.497 1.00 55.56 95 SER A C 1
ATOM 782 O O . SER A 1 95 ? 15.845 -7.475 -13.923 1.00 55.56 95 SER A O 1
ATOM 784 N N . THR A 1 96 ? 14.637 -6.489 -15.532 1.00 52.28 96 THR A N 1
ATOM 785 C CA . THR A 1 96 ? 15.741 -5.727 -16.168 1.00 52.28 96 THR A CA 1
ATOM 786 C C . THR A 1 96 ? 15.543 -4.204 -16.128 1.00 52.28 96 THR A C 1
ATOM 788 O O . THR A 1 96 ? 16.135 -3.469 -16.918 1.00 52.28 96 THR A O 1
ATOM 791 N N . ILE A 1 97 ? 14.742 -3.700 -15.180 1.00 58.09 97 ILE A N 1
ATOM 792 C CA . ILE A 1 97 ? 14.374 -2.274 -15.066 1.00 58.09 97 ILE A CA 1
ATOM 793 C C . ILE A 1 97 ? 15.592 -1.328 -15.044 1.00 58.09 97 ILE A C 1
ATOM 795 O O . ILE A 1 97 ? 15.546 -0.282 -15.684 1.00 58.09 97 ILE A O 1
ATOM 799 N N . ALA A 1 98 ? 16.689 -1.680 -14.362 1.00 56.81 98 ALA A N 1
ATOM 800 C CA . ALA A 1 98 ? 17.852 -0.794 -14.225 1.00 56.81 98 ALA A CA 1
ATOM 801 C C . ALA A 1 98 ? 18.525 -0.451 -15.571 1.00 56.81 98 ALA A C 1
ATOM 803 O O . ALA A 1 98 ? 18.771 0.718 -15.859 1.00 56.81 98 ALA A O 1
ATOM 804 N N . GLU A 1 99 ? 18.782 -1.454 -16.414 1.00 58.03 99 GLU A N 1
ATOM 805 C CA . GLU A 1 99 ? 19.406 -1.268 -17.733 1.00 58.03 99 GLU A CA 1
ATOM 806 C C . GLU A 1 99 ? 18.368 -0.833 -18.782 1.00 58.03 99 GLU A C 1
ATOM 808 O O . GLU A 1 99 ? 18.626 0.033 -19.621 1.00 58.03 99 GLU A O 1
ATOM 813 N N . GLY A 1 100 ? 17.154 -1.388 -18.698 1.00 62.88 100 GLY A N 1
ATOM 814 C CA . GLY A 1 100 ? 16.066 -1.129 -19.636 1.00 62.88 100 GLY A CA 1
ATOM 815 C C . GLY A 1 100 ? 15.456 0.273 -19.549 1.00 62.88 100 GLY A C 1
ATOM 816 O O . GLY A 1 100 ? 14.861 0.713 -20.531 1.00 62.88 100 GLY A O 1
ATOM 817 N N . LEU A 1 101 ? 15.591 0.986 -18.423 1.00 70.31 101 LEU A N 1
ATOM 818 C CA . LEU A 1 101 ? 15.121 2.373 -18.299 1.00 70.31 101 LEU A CA 1
ATOM 819 C C . LEU A 1 101 ? 16.018 3.363 -19.050 1.00 70.31 101 LEU A C 1
ATOM 821 O O . LEU A 1 101 ? 15.493 4.210 -19.770 1.00 70.31 101 LEU A O 1
ATOM 825 N N . PHE A 1 102 ? 17.347 3.251 -18.932 1.00 78.31 102 PHE A N 1
ATOM 826 C CA . PHE A 1 102 ? 18.262 4.164 -19.629 1.00 78.31 102 PHE A CA 1
ATOM 827 C C . PHE A 1 102 ? 18.136 4.028 -21.150 1.00 78.31 102 PHE A C 1
ATOM 829 O O . PHE A 1 102 ? 18.000 5.026 -21.845 1.00 78.31 102 PHE A O 1
ATOM 836 N N . LEU A 1 103 ? 18.058 2.799 -21.672 1.00 79.44 103 LEU A N 1
ATOM 837 C CA . LEU A 1 103 ? 17.890 2.545 -23.112 1.00 79.44 103 LEU A CA 1
ATOM 838 C C . LEU A 1 103 ? 16.553 3.050 -23.697 1.00 79.44 103 LEU A C 1
ATOM 840 O O . LEU A 1 103 ? 16.380 3.042 -24.913 1.00 79.44 103 LEU A O 1
ATOM 844 N N . ARG A 1 104 ? 15.609 3.488 -22.852 1.00 76.81 104 ARG A N 1
ATOM 845 C CA . ARG A 1 104 ? 14.331 4.112 -23.239 1.00 76.81 104 ARG A CA 1
ATOM 846 C C . ARG A 1 104 ? 14.292 5.620 -22.952 1.00 76.81 104 ARG A C 1
ATOM 848 O O . ARG A 1 104 ? 13.249 6.239 -23.155 1.00 76.81 104 ARG A O 1
ATOM 855 N N . SER A 1 105 ? 15.377 6.205 -22.443 1.00 84.25 105 SER A N 1
ATOM 856 C CA . SER A 1 105 ? 15.433 7.619 -22.073 1.00 84.25 105 SER A CA 1
ATOM 857 C C . SER A 1 105 ? 15.702 8.523 -23.283 1.00 84.25 105 SER A C 1
ATOM 859 O O . SER A 1 105 ? 16.168 8.079 -24.338 1.00 84.25 105 SER A O 1
ATOM 861 N N . GLN A 1 106 ? 15.412 9.818 -23.137 1.00 89.44 106 GLN A N 1
ATOM 862 C CA . GLN A 1 106 ? 15.630 10.800 -24.203 1.00 89.44 106 GLN A CA 1
ATOM 863 C C . GLN A 1 106 ? 17.127 10.972 -24.517 1.00 89.44 106 GLN A C 1
ATOM 865 O O . GLN A 1 106 ? 17.497 11.215 -25.664 1.00 89.44 106 GLN A O 1
ATOM 870 N N . GLU A 1 107 ? 17.989 10.790 -23.517 1.00 91.44 107 GLU A N 1
ATOM 871 C CA . GLU A 1 107 ? 19.446 10.839 -23.627 1.00 91.44 107 GLU A CA 1
ATOM 872 C C . GLU A 1 107 ? 19.988 9.681 -24.476 1.00 91.44 107 GLU A C 1
ATOM 874 O O . GLU A 1 107 ? 20.842 9.904 -25.335 1.00 91.44 107 GLU A O 1
ATOM 879 N N . ALA A 1 108 ? 19.466 8.460 -24.299 1.00 91.94 108 ALA A N 1
ATOM 880 C CA . ALA A 1 108 ? 19.843 7.318 -25.133 1.00 91.94 108 ALA A CA 1
ATOM 881 C C . ALA A 1 108 ? 19.369 7.487 -26.587 1.00 91.94 108 ALA A C 1
ATOM 883 O O . ALA A 1 108 ? 20.139 7.235 -27.514 1.00 91.94 108 ALA A O 1
ATOM 884 N N . ALA A 1 109 ? 18.146 7.986 -26.801 1.00 90.88 109 ALA A N 1
ATOM 885 C CA . ALA A 1 109 ? 17.642 8.295 -28.141 1.00 90.88 109 ALA A CA 1
ATOM 886 C C . ALA A 1 109 ? 18.479 9.386 -28.844 1.00 90.88 109 ALA A C 1
ATOM 888 O O . ALA A 1 109 ? 18.826 9.248 -30.017 1.00 90.88 109 ALA A O 1
ATOM 889 N N . ALA A 1 110 ? 18.869 10.440 -28.117 1.00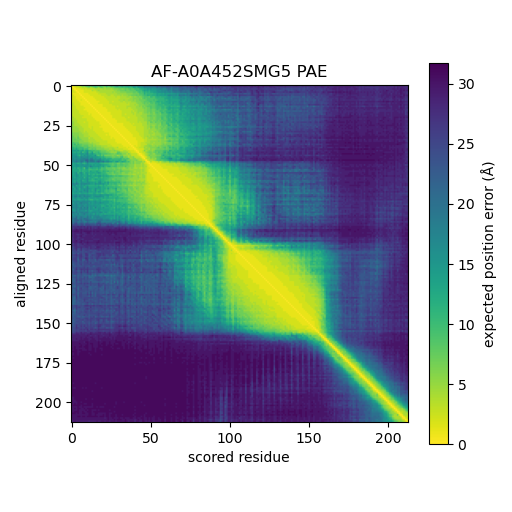 94.94 110 ALA A N 1
ATOM 890 C CA . ALA A 1 110 ? 19.755 11.483 -28.633 1.00 94.94 110 ALA A CA 1
ATOM 891 C C . ALA A 1 110 ? 21.158 10.944 -28.970 1.00 94.94 110 ALA A C 1
ATOM 893 O O . ALA A 1 110 ? 21.716 11.297 -30.008 1.00 94.94 110 ALA A O 1
ATOM 894 N N . ALA A 1 111 ? 21.713 10.055 -28.137 1.00 95.69 111 ALA A N 1
ATOM 895 C CA . ALA A 1 111 ? 22.996 9.410 -28.407 1.00 95.69 111 ALA A CA 1
ATOM 896 C C . ALA A 1 111 ? 22.956 8.554 -29.686 1.00 95.69 111 ALA A C 1
ATOM 898 O O . ALA A 1 111 ? 23.878 8.639 -30.495 1.00 95.69 111 ALA A O 1
ATOM 899 N N . VAL A 1 112 ? 21.881 7.785 -29.911 1.00 95.44 112 VAL A N 1
ATOM 900 C CA . VAL A 1 112 ? 21.697 7.006 -31.150 1.00 95.44 112 VAL A CA 1
ATOM 901 C C . VAL A 1 112 ? 21.698 7.916 -32.380 1.00 95.44 112 VAL A C 1
ATOM 903 O O . VAL A 1 112 ? 22.480 7.666 -33.294 1.00 95.44 112 VAL A O 1
ATOM 906 N N . HIS A 1 113 ? 20.923 9.005 -32.388 1.00 96.56 113 HIS A N 1
ATOM 907 C CA . HIS A 1 113 ? 20.909 9.935 -33.526 1.00 96.56 113 HIS A CA 1
ATOM 908 C C . HIS A 1 113 ? 22.271 10.597 -33.797 1.00 96.56 113 HIS A C 1
ATOM 910 O O . HIS A 1 113 ? 22.640 10.772 -34.958 1.00 96.56 113 HIS A O 1
ATOM 916 N N . LEU A 1 114 ? 23.054 10.915 -32.759 1.00 97.19 114 LEU A N 1
ATOM 917 C CA . LEU A 1 114 ? 24.423 11.419 -32.936 1.00 97.19 114 LEU A CA 1
ATOM 918 C C . LEU A 1 114 ? 25.338 10.366 -33.585 1.00 97.19 114 LEU A C 1
ATOM 920 O O . LEU A 1 114 ? 26.092 10.693 -34.501 1.00 97.19 114 LEU A O 1
ATOM 924 N N . PHE A 1 115 ? 25.243 9.096 -33.175 1.00 97.31 115 PHE A N 1
ATOM 925 C CA . PHE A 1 115 ? 25.989 8.011 -33.823 1.00 97.31 115 PHE A CA 1
ATOM 926 C C . PHE A 1 115 ? 25.521 7.752 -35.265 1.00 97.31 115 PHE A C 1
ATOM 928 O O . PHE A 1 115 ? 26.353 7.477 -36.125 1.00 97.31 115 PHE A O 1
ATOM 935 N N . GLU A 1 116 ? 24.226 7.865 -35.567 1.00 97.62 116 GLU A N 1
ATOM 936 C CA . GLU A 1 116 ? 23.697 7.773 -36.938 1.00 97.62 116 GLU A CA 1
ATOM 937 C C . GLU A 1 116 ? 24.213 8.904 -37.842 1.00 97.62 116 GLU A C 1
ATOM 939 O O . GLU A 1 116 ? 24.516 8.668 -39.014 1.00 97.62 116 GLU A O 1
ATOM 944 N N . GLU A 1 117 ? 24.331 10.128 -37.318 1.00 97.62 117 GLU A N 1
ATOM 945 C CA . GLU A 1 117 ? 24.854 11.275 -38.064 1.00 97.62 117 GLU A CA 1
ATOM 946 C C . GLU A 1 117 ? 26.361 11.140 -38.339 1.00 97.62 117 GLU A C 1
ATOM 948 O O . GLU A 1 117 ? 26.798 11.314 -39.479 1.00 97.62 117 GLU A O 1
ATOM 953 N N . GLU A 1 118 ? 27.157 10.767 -37.332 1.00 97.69 118 GLU A N 1
ATOM 954 C CA . GLU A 1 118 ? 28.602 10.558 -37.495 1.00 97.69 118 GLU A CA 1
ATOM 955 C C . GLU A 1 118 ? 28.925 9.342 -38.376 1.00 97.69 118 GLU A C 1
ATOM 957 O O . GLU A 1 118 ? 29.812 9.426 -39.227 1.00 97.69 118 GLU A O 1
ATOM 962 N N . ASN A 1 119 ? 28.172 8.239 -38.265 1.00 98.12 119 ASN A N 1
ATOM 963 C CA . ASN A 1 119 ? 28.325 7.086 -39.160 1.00 98.12 119 ASN A CA 1
ATOM 964 C C . ASN A 1 119 ? 28.043 7.459 -40.624 1.00 98.12 119 ASN A C 1
ATOM 966 O O . ASN A 1 119 ? 28.763 7.009 -41.516 1.00 98.12 119 ASN A O 1
ATOM 970 N N . ARG A 1 120 ? 27.045 8.318 -40.883 1.00 98.25 120 ARG A N 1
ATOM 971 C CA . ARG A 1 120 ? 26.742 8.811 -42.236 1.00 98.25 120 ARG A CA 1
ATOM 972 C C . ARG A 1 120 ? 27.909 9.615 -42.811 1.00 98.25 120 ARG A C 1
ATOM 974 O O . ARG A 1 120 ? 28.379 9.297 -43.898 1.00 98.25 120 ARG A O 1
ATOM 981 N N . LYS A 1 121 ? 28.444 10.578 -42.049 1.00 98.31 121 LYS A N 1
ATOM 982 C CA . LYS A 1 121 ? 29.634 11.365 -42.437 1.00 98.31 121 LYS A CA 1
ATOM 983 C C . LYS A 1 121 ? 30.851 10.470 -42.686 1.00 98.31 121 LYS A C 1
ATOM 985 O O . LYS A 1 121 ? 31.580 10.669 -43.655 1.00 98.31 121 LYS A O 1
ATOM 990 N N . ALA A 1 122 ? 31.071 9.471 -41.831 1.00 98.31 122 ALA A N 1
ATOM 991 C CA . ALA A 1 122 ? 32.164 8.515 -41.984 1.00 98.31 122 ALA A CA 1
ATOM 992 C C . ALA A 1 122 ? 32.022 7.670 -43.263 1.00 98.31 122 ALA A C 1
ATOM 994 O O . ALA A 1 122 ? 33.021 7.425 -43.942 1.00 98.31 122 ALA A O 1
ATOM 995 N N . GLN A 1 123 ? 30.798 7.271 -43.626 1.00 98.31 123 GLN A N 1
ATOM 996 C CA . GLN A 1 123 ? 30.525 6.554 -44.870 1.00 98.31 123 GLN A CA 1
ATOM 997 C C . GLN A 1 123 ? 30.697 7.452 -46.108 1.00 98.31 123 GLN A C 1
ATOM 999 O O . GLN A 1 123 ? 31.384 7.049 -47.043 1.00 98.31 123 GLN A O 1
ATOM 1004 N N . GLU A 1 124 ? 30.180 8.685 -46.096 1.00 98.25 124 GLU A N 1
ATOM 1005 C CA . GLU A 1 124 ? 30.381 9.669 -47.177 1.00 98.25 124 GLU A CA 1
ATOM 1006 C C . GLU A 1 124 ? 31.881 9.921 -47.445 1.00 98.25 124 GLU A C 1
ATOM 1008 O O . GLU A 1 124 ? 32.331 9.940 -48.594 1.00 98.25 124 GLU A O 1
ATOM 1013 N N . LEU A 1 125 ? 32.688 10.046 -46.382 1.00 98.31 125 LEU A N 1
ATOM 1014 C CA . LEU A 1 125 ? 34.146 10.178 -46.477 1.00 98.31 125 LEU A CA 1
ATOM 1015 C C . LEU A 1 125 ? 34.827 8.911 -47.023 1.00 98.31 125 LEU A C 1
ATOM 1017 O O . LEU A 1 125 ? 35.788 9.020 -47.789 1.00 98.31 125 LEU A O 1
ATOM 1021 N N . LEU A 1 126 ? 34.348 7.720 -46.652 1.00 98.31 126 LEU A N 1
ATOM 1022 C CA . LEU A 1 126 ? 34.872 6.441 -47.138 1.00 98.31 126 LEU A CA 1
ATOM 1023 C C . LEU A 1 126 ? 34.585 6.242 -48.635 1.00 98.31 126 LEU A C 1
ATOM 1025 O O . LEU A 1 126 ? 35.479 5.841 -49.382 1.00 98.31 126 LEU A O 1
ATOM 1029 N N . GLU A 1 127 ? 33.375 6.569 -49.087 1.00 98.31 127 GLU A N 1
ATOM 1030 C CA . GLU A 1 127 ? 32.968 6.498 -50.495 1.00 98.31 127 GLU A CA 1
ATOM 1031 C C . GLU A 1 127 ? 33.759 7.502 -51.353 1.00 98.31 127 GLU A C 1
ATOM 1033 O O . GLU A 1 127 ? 34.330 7.129 -52.384 1.00 98.31 127 GLU A O 1
ATOM 1038 N N . ALA A 1 128 ? 33.917 8.745 -50.882 1.00 98.31 128 ALA A N 1
ATOM 1039 C CA . ALA A 1 128 ? 34.757 9.749 -51.538 1.00 98.31 128 ALA A CA 1
ATOM 1040 C C . ALA A 1 128 ? 36.238 9.319 -51.624 1.00 98.31 128 ALA A C 1
ATOM 1042 O O . ALA A 1 128 ? 36.885 9.494 -52.663 1.00 98.31 128 ALA A O 1
ATOM 1043 N N . ALA A 1 129 ? 36.779 8.715 -50.559 1.00 98.25 129 ALA A N 1
ATOM 1044 C CA . ALA A 1 129 ? 38.135 8.171 -50.552 1.00 98.25 129 ALA A CA 1
ATOM 1045 C C . ALA A 1 129 ? 38.293 6.979 -51.515 1.00 98.25 129 ALA A C 1
ATOM 1047 O O . ALA A 1 129 ? 39.323 6.880 -52.189 1.00 98.25 129 ALA A O 1
ATOM 1048 N N . SER A 1 130 ? 37.274 6.116 -51.630 1.00 98.31 130 SER A N 1
ATOM 1049 C CA . SER A 1 130 ? 37.250 4.992 -52.575 1.00 98.31 130 SER A CA 1
ATOM 1050 C C . SER A 1 130 ? 37.298 5.478 -54.024 1.00 98.31 130 SER A C 1
ATOM 1052 O O . SER A 1 130 ? 38.202 5.097 -54.768 1.00 98.31 130 SER A O 1
ATOM 1054 N N . HIS A 1 131 ? 36.417 6.403 -54.416 1.00 98.31 131 HIS A N 1
ATOM 1055 C CA . HIS A 1 131 ? 36.419 6.960 -55.774 1.00 98.31 131 HIS A CA 1
ATOM 1056 C C . HIS A 1 131 ? 37.722 7.691 -56.127 1.00 98.31 131 HIS A C 1
ATOM 1058 O O . HIS A 1 131 ? 38.226 7.571 -57.248 1.00 98.31 131 HIS A O 1
ATOM 1064 N N . HIS A 1 132 ? 38.324 8.410 -55.176 1.00 98.06 132 HIS A N 1
ATOM 1065 C CA . HIS A 1 132 ? 39.637 9.020 -55.392 1.00 98.06 132 HIS A CA 1
ATOM 1066 C C . HIS A 1 132 ? 40.749 7.963 -55.550 1.00 98.06 132 HIS A C 1
ATOM 1068 O O . HIS A 1 132 ? 41.634 8.121 -56.396 1.00 98.06 132 HIS A O 1
ATOM 1074 N N . HIS A 1 133 ? 40.691 6.854 -54.801 1.00 98.00 133 HIS A N 1
ATOM 1075 C CA . HIS A 1 133 ? 41.611 5.728 -54.974 1.00 98.00 133 HIS A CA 1
ATOM 1076 C C . HIS A 1 133 ? 41.469 5.079 -56.359 1.00 98.00 133 HIS A C 1
ATOM 1078 O O . HIS A 1 133 ? 42.474 4.903 -57.047 1.00 98.00 133 HIS A O 1
ATOM 1084 N N . GLU A 1 134 ? 40.243 4.786 -56.802 1.00 98.06 134 GLU A N 1
ATOM 1085 C CA . GLU A 1 134 ? 39.943 4.247 -58.137 1.00 98.06 134 GLU A CA 1
ATOM 1086 C C . GLU A 1 134 ? 40.481 5.160 -59.249 1.00 98.06 134 GLU A C 1
ATOM 1088 O O . GLU A 1 134 ? 41.177 4.701 -60.160 1.00 98.06 134 GLU A O 1
ATOM 1093 N N . GLN A 1 135 ? 40.230 6.470 -59.154 1.00 98.00 135 GLN A N 1
ATOM 1094 C CA . GLN A 1 135 ? 40.704 7.452 -60.131 1.00 98.00 135 GLN A CA 1
ATOM 1095 C C . GLN A 1 135 ? 42.242 7.501 -60.197 1.00 98.00 135 GLN A C 1
ATOM 1097 O O . GLN A 1 135 ? 42.822 7.521 -61.290 1.00 98.00 135 GLN A O 1
ATOM 1102 N N . LEU A 1 136 ? 42.925 7.480 -59.046 1.00 98.06 136 LEU A N 1
ATOM 1103 C CA . LEU A 1 136 ? 44.387 7.400 -58.994 1.00 98.06 136 LEU A CA 1
ATOM 1104 C C . LEU A 1 136 ? 44.910 6.069 -59.550 1.00 98.06 136 LEU A C 1
ATOM 1106 O O . LEU A 1 136 ? 45.891 6.068 -60.295 1.00 98.06 136 LEU A O 1
ATOM 1110 N N . GLN A 1 137 ? 44.253 4.949 -59.247 1.00 98.06 137 GLN A N 1
ATOM 1111 C CA . GLN A 1 137 ? 44.623 3.623 -59.739 1.00 98.06 137 GLN A CA 1
ATOM 1112 C C . GLN A 1 137 ? 44.541 3.559 -61.274 1.00 98.06 137 GLN A C 1
ATOM 1114 O O . GLN A 1 137 ? 45.509 3.153 -61.923 1.00 98.06 137 GLN A O 1
ATOM 1119 N N . GLN A 1 138 ? 43.444 4.044 -61.865 1.00 97.94 138 GLN A N 1
ATOM 1120 C CA . GLN A 1 138 ? 43.275 4.160 -63.319 1.00 97.94 138 GLN A CA 1
ATOM 1121 C C . GLN A 1 138 ? 44.360 5.051 -63.946 1.00 97.94 138 GLN A C 1
ATOM 1123 O O . GLN A 1 138 ? 44.992 4.670 -64.934 1.00 97.94 138 GLN A O 1
ATOM 1128 N N . LYS A 1 139 ? 44.643 6.216 -63.348 1.00 97.94 139 LYS A N 1
ATOM 1129 C CA . LYS A 1 139 ? 45.687 7.144 -63.817 1.00 97.94 139 LYS A CA 1
ATOM 1130 C C . LYS A 1 139 ? 47.086 6.516 -63.769 1.00 97.94 139 LYS A C 1
ATOM 1132 O O . LYS A 1 139 ? 47.865 6.676 -64.709 1.00 97.94 139 LYS A O 1
ATOM 1137 N N . CYS A 1 140 ? 47.395 5.749 -62.724 1.00 97.38 140 CYS A N 1
ATOM 1138 C CA . CYS A 1 140 ? 48.638 4.983 -62.617 1.00 97.38 140 CYS A CA 1
ATOM 1139 C C . CYS A 1 140 ? 48.751 3.906 -63.708 1.00 97.38 140 CYS A C 1
ATOM 1141 O O . CYS A 1 140 ? 49.800 3.802 -64.346 1.00 97.38 140 CYS A O 1
ATOM 1143 N N . GLN A 1 141 ? 47.675 3.162 -63.992 1.00 97.50 141 GLN A N 1
ATOM 1144 C CA . GLN A 1 141 ? 47.644 2.182 -65.087 1.00 97.50 141 GLN A CA 1
ATOM 1145 C C . GLN A 1 141 ? 47.868 2.847 -66.457 1.00 97.50 141 GLN A C 1
ATOM 1147 O O . GLN A 1 141 ? 48.691 2.374 -67.243 1.00 97.50 141 GLN A O 1
ATOM 1152 N N . GLN A 1 142 ? 47.211 3.979 -66.733 1.00 97.38 142 GLN A N 1
ATOM 1153 C CA . GLN A 1 142 ? 47.403 4.751 -67.970 1.00 97.38 142 GLN A CA 1
ATOM 1154 C C . GLN A 1 142 ? 48.856 5.227 -68.135 1.00 97.38 142 GLN A C 1
ATOM 1156 O O . GLN A 1 142 ? 49.442 5.080 -69.211 1.00 97.38 142 GLN A O 1
ATOM 1161 N N . LEU A 1 143 ? 49.472 5.755 -67.071 1.00 97.62 143 LEU A N 1
ATOM 1162 C CA . LEU A 1 143 ? 50.875 6.180 -67.086 1.00 97.62 143 LEU A CA 1
ATOM 1163 C C . LEU A 1 143 ? 51.835 4.995 -67.271 1.0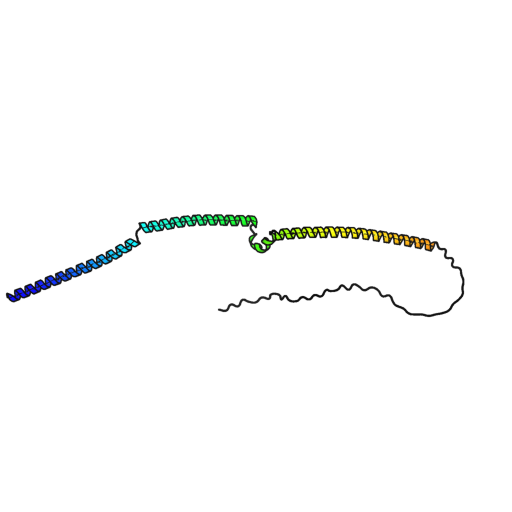0 97.62 143 LEU A C 1
ATOM 1165 O O . LEU A 1 143 ? 52.807 5.111 -68.018 1.00 97.62 143 LEU A O 1
ATOM 1169 N N . GLN A 1 144 ? 51.545 3.841 -66.665 1.00 96.75 144 GLN A N 1
ATOM 1170 C CA . GLN A 1 144 ? 52.316 2.610 -66.852 1.00 96.75 144 GLN A CA 1
ATOM 1171 C C . GLN A 1 144 ? 52.250 2.106 -68.303 1.00 96.75 144 GLN A C 1
ATOM 1173 O O . GLN A 1 144 ? 53.291 1.765 -68.868 1.00 96.75 144 GLN A O 1
ATOM 1178 N N . GLN A 1 145 ? 51.069 2.129 -68.933 1.00 97.06 145 GLN A N 1
ATOM 1179 C CA . GLN A 1 145 ? 50.912 1.813 -70.358 1.00 97.06 145 GLN A CA 1
ATOM 1180 C C . GLN A 1 145 ? 51.653 2.816 -71.253 1.00 97.06 145 GLN A C 1
ATOM 1182 O O . GLN A 1 145 ? 52.376 2.407 -72.160 1.00 97.06 145 GLN A O 1
ATOM 1187 N N . LYS A 1 146 ? 51.525 4.128 -70.998 1.00 96.62 146 LYS A N 1
ATOM 1188 C CA . LYS A 1 146 ? 52.223 5.163 -71.781 1.00 96.62 146 LYS A CA 1
ATOM 1189 C C . LYS A 1 146 ? 53.744 5.017 -71.683 1.00 96.62 146 LYS A C 1
ATOM 1191 O O . LYS A 1 146 ? 54.424 5.092 -72.702 1.00 96.62 146 LYS A O 1
ATOM 1196 N N . ARG A 1 147 ? 54.275 4.744 -70.485 1.00 96.75 147 ARG A N 1
ATOM 1197 C CA . ARG A 1 147 ? 55.701 4.452 -70.263 1.00 96.75 147 ARG A CA 1
ATOM 1198 C C . ARG A 1 147 ? 56.167 3.235 -71.067 1.00 96.75 147 ARG A C 1
ATOM 1200 O O . ARG A 1 147 ? 57.264 3.267 -71.612 1.00 96.75 147 ARG A O 1
ATOM 1207 N N . GLN A 1 148 ? 55.349 2.184 -71.150 1.00 95.50 148 GLN A N 1
ATOM 1208 C CA . GLN A 1 148 ? 55.680 0.983 -71.917 1.00 95.50 148 GLN A CA 1
ATOM 1209 C C . GLN A 1 148 ? 55.722 1.261 -73.431 1.00 95.50 148 GLN A C 1
ATOM 1211 O O . GLN A 1 148 ? 56.712 0.917 -74.069 1.00 95.50 148 GLN A O 1
ATOM 1216 N N . ARG A 1 149 ? 54.733 1.979 -73.987 1.00 95.81 149 ARG A N 1
ATOM 1217 C CA . ARG A 1 149 ? 54.744 2.391 -75.409 1.00 95.81 149 ARG A CA 1
ATOM 1218 C C . ARG A 1 149 ? 55.966 3.248 -75.752 1.00 95.81 149 ARG A C 1
ATOM 1220 O O . ARG A 1 149 ? 56.666 2.950 -76.710 1.00 95.81 149 ARG A O 1
ATOM 1227 N N . LEU A 1 150 ? 56.279 4.246 -74.919 1.00 94.00 150 LEU A N 1
ATOM 1228 C CA . LEU A 1 150 ? 57.466 5.092 -75.095 1.00 94.00 150 LEU A CA 1
ATOM 1229 C C . LEU A 1 150 ? 58.777 4.290 -75.016 1.00 94.00 150 LEU A C 1
AT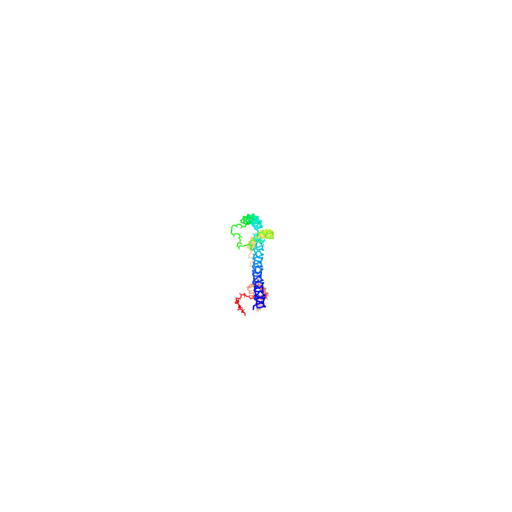OM 1231 O O . LEU A 1 150 ? 59.723 4.597 -75.736 1.00 94.00 150 LEU A O 1
ATOM 1235 N N . LYS A 1 151 ? 58.845 3.242 -74.181 1.00 94.44 151 LYS A N 1
ATOM 1236 C CA . LYS A 1 151 ? 59.997 2.328 -74.146 1.00 94.44 151 LYS A CA 1
ATOM 1237 C C . LYS A 1 151 ? 60.141 1.570 -75.472 1.00 94.44 151 LYS A C 1
ATOM 1239 O O . LYS A 1 151 ? 61.240 1.506 -76.009 1.00 94.44 151 LYS A O 1
ATOM 1244 N N . GLU A 1 152 ? 59.048 1.033 -76.009 1.00 92.94 152 GLU A N 1
ATOM 1245 C CA . GLU A 1 152 ? 59.039 0.313 -77.291 1.00 92.94 152 GLU A CA 1
ATOM 1246 C C . GLU A 1 152 ? 59.347 1.228 -78.487 1.00 92.94 152 GLU A C 1
ATOM 1248 O O . GLU A 1 152 ? 59.987 0.797 -79.443 1.00 92.94 152 GLU A O 1
ATOM 1253 N N . GLU A 1 153 ? 58.917 2.490 -78.451 1.00 92.19 153 GLU A N 1
ATOM 1254 C CA . GLU A 1 153 ? 59.277 3.510 -79.445 1.00 92.19 153 GLU A CA 1
ATOM 1255 C C . GLU A 1 153 ? 60.776 3.842 -79.389 1.00 92.19 153 GLU A C 1
ATOM 1257 O O . GLU A 1 153 ? 61.435 3.852 -80.428 1.00 92.19 153 GLU A O 1
ATOM 1262 N N . LEU A 1 154 ? 61.344 4.024 -78.191 1.00 89.69 154 LEU A N 1
ATOM 1263 C CA . LEU A 1 154 ? 62.788 4.213 -78.006 1.00 89.69 154 LEU A CA 1
ATOM 1264 C C . LEU A 1 154 ? 63.603 2.987 -78.446 1.00 89.69 154 LEU A C 1
ATOM 1266 O O . LEU A 1 154 ? 64.662 3.148 -79.044 1.00 89.69 154 LEU A O 1
ATOM 1270 N N . GLU A 1 155 ? 63.108 1.772 -78.208 1.00 90.38 155 GLU A N 1
ATOM 1271 C CA . GLU A 1 155 ? 63.749 0.530 -78.656 1.00 90.38 155 GLU A CA 1
ATOM 1272 C C . GLU A 1 155 ? 63.729 0.408 -80.192 1.00 90.38 155 GLU A C 1
ATOM 1274 O O . GLU A 1 155 ? 64.764 0.143 -80.803 1.00 90.38 155 GLU A O 1
ATOM 1279 N N . LYS A 1 156 ? 62.600 0.730 -80.842 1.00 87.50 156 LYS A N 1
ATOM 1280 C CA . LYS A 1 156 ? 62.477 0.791 -82.315 1.00 87.50 156 LYS A CA 1
ATOM 1281 C C . LYS A 1 156 ? 63.329 1.891 -82.952 1.00 87.50 156 LYS A C 1
ATOM 1283 O O . LYS A 1 156 ? 63.770 1.727 -84.088 1.00 87.50 156 LYS A O 1
ATOM 1288 N N . LEU A 1 157 ? 63.550 3.009 -82.261 1.00 82.50 157 LEU A N 1
ATOM 1289 C CA . LEU A 1 157 ? 64.461 4.068 -82.708 1.00 82.50 157 LEU A CA 1
ATOM 1290 C C . LEU A 1 157 ? 65.928 3.661 -82.507 1.00 82.50 157 LEU A C 1
ATOM 1292 O O . LEU A 1 157 ? 66.738 3.870 -83.404 1.00 82.50 157 LEU A O 1
ATOM 1296 N N . GLY A 1 158 ? 66.257 2.998 -81.394 1.00 67.50 158 GLY A N 1
ATOM 1297 C CA . GLY A 1 158 ? 67.581 2.420 -81.149 1.00 67.50 158 GLY A CA 1
ATOM 1298 C C . GLY A 1 158 ? 67.970 1.363 -82.187 1.00 67.50 158 GLY A C 1
ATOM 1299 O O . GLY A 1 158 ? 69.081 1.398 -82.705 1.00 67.50 158 GLY A O 1
ATOM 1300 N N . MET A 1 159 ? 67.034 0.489 -82.573 1.00 56.47 159 MET A N 1
ATOM 1301 C CA . MET A 1 159 ? 67.225 -0.487 -83.660 1.00 56.47 159 MET A CA 1
ATOM 1302 C C . MET A 1 159 ? 67.307 0.146 -85.063 1.00 56.47 159 MET A C 1
ATOM 1304 O O . MET A 1 159 ? 67.754 -0.516 -85.996 1.00 56.47 159 MET A O 1
ATOM 1308 N N . GLN A 1 160 ? 66.903 1.410 -85.228 1.00 52.84 160 GLN A N 1
ATOM 1309 C CA . GLN A 1 160 ? 67.033 2.162 -86.485 1.00 52.84 160 GLN A CA 1
ATOM 1310 C C . GLN A 1 160 ? 68.320 2.996 -86.575 1.00 52.84 160 GLN A C 1
ATOM 1312 O O . GLN A 1 160 ? 68.538 3.654 -87.590 1.00 52.84 160 GLN A O 1
ATOM 1317 N N . ILE A 1 161 ? 69.201 2.947 -85.570 1.00 45.25 161 ILE A N 1
ATOM 1318 C CA . ILE A 1 161 ? 70.571 3.459 -85.687 1.00 45.25 161 ILE A CA 1
ATOM 1319 C C . ILE A 1 161 ? 71.428 2.358 -86.335 1.00 45.25 161 ILE A C 1
ATOM 1321 O O . ILE A 1 161 ? 71.654 1.324 -85.703 1.00 45.25 161 ILE A O 1
ATOM 1325 N N . PRO A 1 162 ? 71.949 2.534 -87.567 1.00 41.09 162 PRO A N 1
ATOM 1326 C CA . PRO A 1 162 ? 72.826 1.539 -88.168 1.00 41.09 162 PRO A CA 1
ATOM 1327 C C . PRO A 1 162 ? 74.121 1.424 -87.363 1.00 41.09 162 PRO A C 1
ATOM 1329 O O . PRO A 1 162 ? 74.767 2.432 -87.065 1.00 41.09 162 PRO A O 1
ATOM 1332 N N . ALA A 1 163 ? 74.537 0.196 -87.055 1.00 39.72 163 ALA A N 1
ATOM 1333 C CA . ALA A 1 163 ? 75.776 -0.085 -86.337 1.00 39.72 163 ALA A CA 1
ATOM 1334 C C . ALA A 1 163 ? 77.017 0.219 -87.204 1.00 39.72 163 ALA A C 1
ATOM 1336 O O . ALA A 1 163 ? 77.674 -0.685 -87.722 1.00 39.72 163 ALA A O 1
ATOM 1337 N N . ARG A 1 164 ? 77.362 1.504 -87.369 1.00 33.84 164 ARG A N 1
ATOM 1338 C CA . ARG A 1 164 ? 78.570 1.950 -88.084 1.00 33.84 164 ARG A CA 1
ATOM 1339 C C . ARG A 1 164 ? 79.827 1.765 -87.223 1.00 33.84 164 ARG A C 1
ATOM 1341 O O . ARG A 1 164 ? 80.499 2.723 -86.851 1.00 33.84 164 ARG A O 1
ATOM 1348 N N . ALA A 1 165 ? 80.153 0.512 -86.925 1.00 42.28 165 ALA A N 1
ATOM 1349 C CA . ALA A 1 165 ? 81.371 0.122 -86.228 1.00 42.28 165 ALA A CA 1
ATOM 1350 C C . ALA A 1 165 ? 82.581 0.092 -87.187 1.00 42.28 165 ALA A C 1
ATOM 1352 O O . ALA A 1 165 ? 83.002 -0.969 -87.639 1.00 42.28 165 ALA A O 1
ATOM 1353 N N . GLN A 1 166 ? 83.140 1.267 -87.495 1.00 37.94 166 GLN A N 1
ATOM 1354 C CA . GLN A 1 166 ? 84.473 1.439 -88.096 1.00 37.94 166 GLN A CA 1
ATOM 1355 C C . GLN A 1 166 ? 85.073 2.793 -87.668 1.00 37.94 166 GLN A C 1
ATOM 1357 O O . GLN A 1 166 ? 84.378 3.799 -87.780 1.00 37.94 166 GLN A O 1
ATOM 1362 N N . SER A 1 167 ? 86.348 2.964 -87.291 1.00 35.62 167 SER A N 1
ATOM 1363 C CA . SER A 1 167 ? 87.385 2.074 -86.710 1.00 35.62 167 SER A CA 1
ATOM 1364 C C . SER A 1 167 ? 88.707 2.868 -86.648 1.00 35.62 167 SER A C 1
ATOM 1366 O O . SER A 1 167 ? 89.184 3.270 -87.711 1.00 35.62 167 SER A O 1
ATOM 1368 N N . LYS A 1 168 ? 89.266 3.094 -85.446 1.00 33.34 168 LYS A N 1
ATOM 1369 C CA . LYS A 1 168 ? 90.634 3.578 -85.088 1.00 33.34 168 LYS A CA 1
ATOM 1370 C C . LYS A 1 168 ? 90.624 3.852 -83.562 1.00 33.34 168 LYS A C 1
ATOM 1372 O O . LYS A 1 168 ? 89.643 4.440 -83.120 1.00 33.34 168 LYS A O 1
ATOM 1377 N N . GLN A 1 169 ? 91.519 3.388 -82.676 1.00 35.31 169 GLN A N 1
ATOM 1378 C CA . GLN A 1 169 ? 92.967 3.080 -82.733 1.00 35.31 169 GLN A CA 1
ATOM 1379 C C . GLN A 1 169 ? 93.814 4.353 -82.948 1.00 35.31 169 GLN A C 1
ATOM 1381 O O . GLN A 1 169 ? 93.620 5.007 -83.971 1.00 35.31 169 GLN A O 1
ATOM 1386 N N . GLU A 1 170 ? 94.732 4.805 -82.079 1.00 34.81 170 GLU A N 1
ATOM 1387 C CA . GLU A 1 170 ? 95.315 4.341 -80.780 1.00 34.81 170 GLU A CA 1
ATOM 1388 C C . GLU A 1 170 ? 95.252 5.540 -79.767 1.00 34.81 170 GLU A C 1
ATOM 1390 O O . GLU A 1 170 ? 94.775 6.599 -80.176 1.00 34.81 170 GLU A O 1
ATOM 1395 N N . GLU A 1 171 ? 95.656 5.577 -78.483 1.00 34.69 171 GLU A N 1
ATOM 1396 C CA . GLU A 1 171 ? 96.357 4.712 -77.494 1.00 34.69 171 GLU A CA 1
ATOM 1397 C C . GLU A 1 171 ? 95.961 5.189 -76.060 1.00 34.69 171 GLU A C 1
ATOM 1399 O O . GLU A 1 171 ? 95.253 6.193 -75.939 1.00 34.69 171 GLU A O 1
ATOM 1404 N N . GLY A 1 172 ? 96.433 4.550 -74.975 1.00 31.86 172 GLY A N 1
ATOM 1405 C CA . GLY A 1 172 ? 96.526 5.180 -73.643 1.00 31.86 172 GLY A CA 1
ATOM 1406 C C . GLY A 1 172 ? 96.449 4.230 -72.432 1.00 31.86 172 GLY A C 1
ATOM 1407 O O . GLY A 1 172 ? 95.354 3.896 -71.980 1.00 31.86 172 GLY A O 1
ATOM 1408 N N . ALA A 1 173 ? 97.591 3.853 -71.843 1.00 31.25 173 ALA A N 1
ATOM 1409 C CA . ALA A 1 173 ? 97.673 3.156 -70.541 1.00 31.25 173 ALA A CA 1
ATOM 1410 C C . ALA A 1 173 ? 97.173 4.021 -69.344 1.00 31.25 173 ALA A C 1
ATOM 1412 O O . ALA A 1 173 ? 97.122 5.244 -69.439 1.00 31.25 173 ALA A O 1
ATOM 1413 N N . GLY A 1 174 ? 96.821 3.486 -68.161 1.00 32.88 174 GLY A N 1
A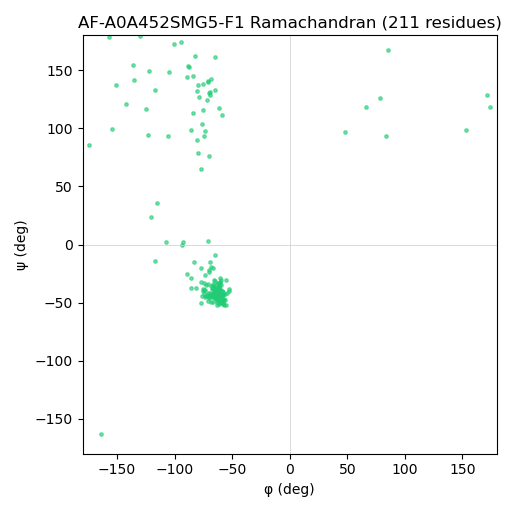TOM 1414 C CA . GLY A 1 174 ? 96.978 2.122 -67.626 1.00 32.88 174 GLY A CA 1
ATOM 1415 C C . GLY A 1 174 ? 96.091 1.846 -66.379 1.00 32.88 174 GLY A C 1
ATOM 1416 O O . GLY A 1 174 ? 95.111 2.558 -66.168 1.00 32.88 174 GLY A O 1
ATOM 1417 N N . PRO A 1 175 ? 96.370 0.796 -65.574 1.00 53.06 175 PRO A N 1
ATOM 1418 C CA . PRO A 1 175 ? 95.389 0.185 -64.657 1.00 53.06 175 PRO A CA 1
ATOM 1419 C C . PRO A 1 175 ? 95.289 0.807 -63.247 1.00 53.06 175 PRO A C 1
ATOM 1421 O O . PRO A 1 175 ? 96.278 1.290 -62.700 1.00 53.06 175 PRO A O 1
ATOM 1424 N N . GLY A 1 176 ? 94.108 0.687 -62.615 1.00 32.53 176 GLY A N 1
ATOM 1425 C CA . GLY A 1 176 ? 93.867 1.108 -61.224 1.00 32.53 176 GLY A CA 1
ATOM 1426 C C . GLY A 1 176 ? 92.480 0.746 -60.661 1.00 32.53 176 GLY A C 1
ATOM 1427 O O . GLY A 1 176 ? 91.568 1.566 -60.669 1.00 32.53 176 GLY A O 1
ATOM 1428 N N . GLU A 1 177 ? 92.334 -0.472 -60.136 1.00 33.94 177 GLU A N 1
ATOM 1429 C CA . GLU A 1 177 ? 91.242 -0.904 -59.234 1.00 33.94 177 GLU A CA 1
ATOM 1430 C C . GLU A 1 177 ? 91.674 -0.759 -57.749 1.00 33.94 177 GLU A C 1
ATOM 1432 O O . GLU A 1 177 ? 92.869 -0.588 -57.496 1.00 33.94 177 GLU A O 1
ATOM 1437 N N . PRO A 1 178 ? 90.805 -0.980 -56.734 1.00 52.72 178 PRO A N 1
ATOM 1438 C CA . PRO A 1 178 ? 89.352 -0.741 -56.668 1.00 52.72 178 PRO A CA 1
ATOM 1439 C C . PRO A 1 178 ? 88.899 -0.081 -55.334 1.00 52.72 178 PRO A C 1
ATOM 1441 O O . PRO A 1 178 ? 89.475 -0.338 -54.278 1.00 52.72 178 PRO A O 1
ATOM 1444 N N . VAL A 1 179 ? 87.773 0.653 -55.315 1.00 32.94 179 VAL A N 1
ATOM 1445 C CA . VAL A 1 179 ? 87.023 0.928 -54.061 1.00 32.94 179 VAL A CA 1
ATOM 1446 C C . VAL A 1 179 ? 85.509 0.901 -54.300 1.00 32.94 179 VAL A C 1
ATOM 1448 O O . VAL A 1 179 ? 84.974 1.703 -55.061 1.00 32.94 179 VAL A O 1
ATOM 1451 N N . SER A 1 180 ? 84.807 0.015 -53.590 1.00 44.59 180 SER A N 1
ATOM 1452 C CA . SER A 1 180 ? 83.336 -0.047 -53.541 1.00 44.59 180 SER A CA 1
ATOM 1453 C C . SER A 1 180 ? 82.763 0.842 -52.432 1.00 44.59 180 SER A C 1
ATOM 1455 O O . SER A 1 180 ? 83.373 0.978 -51.370 1.00 44.59 180 SER A O 1
ATOM 1457 N N . PRO A 1 181 ? 81.517 1.318 -52.588 1.00 36.72 181 PRO A N 1
ATOM 1458 C CA . PRO A 1 181 ? 80.513 1.074 -51.543 1.00 36.72 181 PRO A CA 1
ATOM 1459 C C . PRO A 1 181 ? 79.352 0.221 -52.072 1.00 36.72 181 PRO A C 1
ATOM 1461 O O . PRO A 1 181 ? 78.813 0.470 -53.147 1.00 36.72 181 PRO A O 1
ATOM 1464 N N . GLY A 1 182 ? 78.962 -0.812 -51.321 1.00 32.72 182 GLY A N 1
ATOM 1465 C CA . GLY A 1 182 ? 77.981 -1.799 -51.780 1.00 32.72 182 GLY A CA 1
ATOM 1466 C C . GLY A 1 182 ? 76.518 -1.393 -51.572 1.00 32.72 182 GLY A C 1
ATOM 1467 O O . GLY A 1 182 ? 76.152 -0.840 -50.537 1.00 32.72 182 GLY A O 1
ATOM 1468 N N . ILE A 1 183 ? 75.653 -1.785 -52.511 1.00 42.69 183 ILE A N 1
ATOM 1469 C CA . ILE A 1 183 ? 74.201 -1.828 -52.296 1.00 42.69 183 ILE A CA 1
ATOM 1470 C C . ILE A 1 183 ? 73.858 -3.099 -51.501 1.00 42.69 183 ILE A C 1
ATOM 1472 O O . ILE A 1 183 ? 74.188 -4.208 -51.924 1.00 42.69 183 ILE A O 1
ATOM 1476 N N . ARG A 1 184 ? 73.128 -2.960 -50.386 1.00 37.69 184 ARG A N 1
ATOM 1477 C CA . ARG A 1 184 ? 72.345 -4.052 -49.774 1.00 37.69 184 ARG A CA 1
ATOM 1478 C C . ARG A 1 184 ? 70.864 -3.662 -49.672 1.00 37.69 184 ARG A C 1
ATOM 1480 O O . ARG A 1 184 ? 70.563 -2.478 -49.523 1.00 37.69 184 ARG A O 1
ATOM 1487 N N . PRO A 1 185 ? 69.934 -4.629 -49.753 1.00 43.56 185 PRO A N 1
ATOM 1488 C CA . PRO A 1 185 ? 68.508 -4.336 -49.819 1.00 43.56 185 PRO A CA 1
ATOM 1489 C C . PRO A 1 185 ? 67.819 -4.236 -48.446 1.00 43.56 185 PRO A C 1
ATOM 1491 O O . PRO A 1 185 ? 68.060 -5.037 -47.550 1.00 43.56 185 PRO A O 1
ATOM 1494 N N . ARG A 1 186 ? 66.851 -3.313 -48.376 1.00 37.59 186 ARG A N 1
ATOM 1495 C CA . ARG A 1 186 ? 65.503 -3.485 -47.792 1.00 37.59 186 ARG A CA 1
ATOM 1496 C C . ARG A 1 186 ? 65.377 -4.139 -46.395 1.00 37.59 186 ARG A C 1
ATOM 1498 O O . ARG A 1 186 ? 65.147 -5.339 -46.282 1.00 37.59 186 ARG A O 1
ATOM 1505 N N . ALA A 1 187 ? 65.265 -3.293 -45.371 1.00 31.39 187 ALA A N 1
ATOM 1506 C CA . ALA A 1 187 ? 64.467 -3.531 -44.159 1.00 31.39 187 ALA A CA 1
ATOM 1507 C C . ALA A 1 187 ? 63.503 -2.328 -44.019 1.00 31.39 187 ALA A C 1
ATOM 1509 O O . ALA A 1 187 ? 63.940 -1.191 -44.148 1.00 31.39 187 ALA A O 1
ATOM 1510 N N . ALA A 1 188 ? 62.180 -2.509 -44.092 1.00 35.84 188 ALA A N 1
ATOM 1511 C CA . ALA A 1 188 ? 61.273 -2.995 -43.039 1.00 35.84 188 ALA A CA 1
ATOM 1512 C C . ALA A 1 188 ? 60.929 -1.895 -42.010 1.00 35.84 188 ALA A C 1
ATOM 1514 O O . ALA A 1 188 ? 61.809 -1.247 -41.454 1.00 35.84 188 ALA A O 1
ATOM 1515 N N . HIS A 1 189 ? 59.630 -1.661 -41.795 1.00 40.88 189 HIS A N 1
ATOM 1516 C CA . HIS A 1 189 ? 59.126 -0.544 -40.989 1.00 40.88 189 HIS A CA 1
ATOM 1517 C C . HIS A 1 189 ? 59.430 -0.730 -39.496 1.00 40.88 189 HIS A C 1
ATOM 1519 O O . HIS A 1 189 ? 59.049 -1.744 -38.915 1.00 40.88 189 HIS A O 1
ATOM 1525 N N . GLN A 1 190 ? 59.986 0.295 -38.844 1.00 30.55 190 GLN A N 1
ATOM 1526 C CA . GLN A 1 190 ? 59.822 0.458 -37.399 1.00 30.55 190 GLN A CA 1
ATOM 1527 C C . GLN A 1 190 ? 58.517 1.210 -37.125 1.00 30.55 190 GLN A C 1
ATOM 1529 O O . GLN A 1 190 ? 58.461 2.437 -37.200 1.00 30.55 190 GLN A O 1
ATOM 1534 N N . ALA A 1 191 ? 57.461 0.470 -36.787 1.00 36.31 191 ALA A N 1
ATOM 1535 C CA . ALA A 1 191 ? 56.337 1.051 -36.066 1.00 36.31 191 ALA A CA 1
ATOM 1536 C C . ALA A 1 191 ? 56.800 1.391 -34.639 1.00 36.31 191 ALA A C 1
ATOM 1538 O O . ALA A 1 191 ? 57.407 0.553 -33.972 1.00 36.31 191 ALA A O 1
ATOM 1539 N N . ARG A 1 192 ? 56.521 2.610 -34.160 1.00 34.88 192 ARG A N 1
ATOM 1540 C CA . ARG A 1 192 ? 56.740 2.977 -32.753 1.00 34.88 192 ARG A CA 1
ATOM 1541 C C . ARG A 1 192 ? 55.692 2.285 -31.872 1.00 34.88 192 ARG A C 1
ATOM 1543 O O . ARG A 1 192 ? 54.508 2.552 -32.073 1.00 34.88 192 ARG A O 1
ATOM 1550 N N . PRO A 1 193 ? 56.075 1.502 -30.851 1.00 36.22 193 PRO A N 1
ATOM 1551 C CA . PRO A 1 193 ? 55.170 1.169 -29.760 1.00 36.22 193 PRO A CA 1
ATOM 1552 C C . PRO A 1 193 ? 55.044 2.398 -28.850 1.00 36.22 193 PRO A C 1
ATOM 1554 O O . PRO A 1 193 ? 56.027 2.822 -28.239 1.00 36.22 193 PRO A O 1
ATOM 1557 N N . CYS A 1 194 ? 53.851 2.984 -28.743 1.00 36.81 194 CYS A N 1
ATOM 1558 C CA . CYS A 1 194 ? 53.579 3.996 -27.722 1.00 36.81 194 CYS A CA 1
ATOM 1559 C C . CYS A 1 194 ? 53.433 3.315 -26.357 1.00 36.81 194 CYS A C 1
ATOM 1561 O O . CYS A 1 194 ? 52.353 2.863 -25.986 1.00 36.81 194 CYS A O 1
ATOM 1563 N N . ALA A 1 195 ? 54.532 3.237 -25.608 1.00 39.28 195 ALA A N 1
ATOM 1564 C CA . ALA A 1 195 ? 54.512 2.768 -24.230 1.00 39.28 195 ALA A CA 1
ATOM 1565 C C . ALA A 1 195 ? 53.954 3.859 -23.298 1.00 39.28 195 ALA A C 1
ATOM 1567 O O . ALA A 1 195 ? 54.662 4.800 -22.945 1.00 39.28 195 ALA A O 1
ATOM 1568 N N . LEU A 1 196 ? 52.704 3.699 -22.860 1.00 38.06 196 LEU A N 1
ATOM 1569 C CA . LEU A 1 196 ? 52.166 4.367 -21.673 1.00 38.06 196 LEU A CA 1
ATOM 1570 C C . LEU A 1 196 ? 51.655 3.309 -20.694 1.00 38.06 196 LEU A C 1
ATOM 1572 O O . LEU A 1 196 ? 50.526 2.834 -20.785 1.00 38.06 196 LEU A O 1
ATOM 1576 N N . LEU A 1 197 ? 52.520 2.936 -19.750 1.00 39.53 197 LEU A N 1
ATOM 1577 C CA . LEU A 1 197 ? 52.157 2.115 -18.598 1.00 39.53 197 LEU A CA 1
ATOM 1578 C C . LEU A 1 197 ? 51.496 2.997 -17.531 1.00 39.53 197 LEU A C 1
ATOM 1580 O O . LEU A 1 197 ? 52.173 3.528 -16.653 1.00 39.53 197 LEU A O 1
ATOM 1584 N N . GLY A 1 198 ? 50.171 3.125 -17.600 1.00 33.50 198 GLY A N 1
ATOM 1585 C CA . GLY A 1 198 ? 49.353 3.416 -16.421 1.00 33.50 198 GLY A CA 1
ATOM 1586 C C . GLY A 1 198 ? 49.130 2.120 -15.638 1.00 33.50 198 GLY A C 1
ATOM 1587 O O . GLY A 1 198 ? 48.824 1.090 -16.238 1.00 33.50 198 GLY A O 1
ATOM 1588 N N . LYS A 1 199 ? 49.332 2.145 -14.320 1.00 44.88 199 LYS A N 1
ATOM 1589 C CA . LYS A 1 199 ? 49.149 0.984 -13.438 1.00 44.88 199 LYS A CA 1
ATOM 1590 C C . LYS A 1 199 ? 47.812 1.031 -12.681 1.00 44.88 199 LYS A C 1
ATOM 1592 O O . LYS A 1 199 ? 47.128 2.046 -12.672 1.00 44.88 199 LYS A O 1
ATOM 1597 N N . ASP A 1 200 ? 47.551 -0.085 -11.999 1.00 38.75 200 ASP A N 1
ATOM 1598 C CA . ASP A 1 200 ? 46.679 -0.247 -10.830 1.00 38.75 200 ASP A CA 1
ATOM 1599 C C . ASP A 1 200 ? 45.169 -0.443 -11.070 1.00 38.75 200 ASP A C 1
ATOM 1601 O O . ASP A 1 200 ? 44.351 0.471 -11.114 1.00 38.75 200 ASP A O 1
ATOM 1605 N N . SER A 1 201 ? 44.793 -1.726 -11.122 1.00 39.53 201 SER A N 1
ATOM 1606 C CA . SER A 1 201 ? 43.457 -2.247 -10.804 1.00 39.53 201 SER A CA 1
ATOM 1607 C C . SER A 1 201 ? 43.568 -3.715 -10.361 1.00 39.53 201 SER A C 1
ATOM 1609 O O . SER A 1 201 ? 43.712 -4.598 -11.209 1.00 39.53 201 SER A O 1
ATOM 1611 N N . PRO A 1 202 ? 43.549 -4.015 -9.048 1.00 47.22 202 PRO A N 1
ATOM 1612 C CA . PRO A 1 202 ? 43.460 -5.389 -8.556 1.00 47.22 202 PRO A CA 1
ATOM 1613 C C . PRO A 1 202 ? 42.062 -5.976 -8.798 1.00 47.22 202 PRO A C 1
ATOM 1615 O O . PRO A 1 202 ? 41.056 -5.300 -8.591 1.00 47.22 202 PRO A O 1
ATOM 1618 N N . CYS A 1 203 ? 41.982 -7.250 -9.187 1.00 40.19 203 CYS A N 1
ATOM 1619 C CA . CYS A 1 203 ? 40.699 -7.952 -9.287 1.00 40.19 203 CYS A CA 1
ATOM 1620 C C . CYS A 1 203 ? 40.114 -8.232 -7.883 1.00 40.19 203 CYS A C 1
ATOM 1622 O O . CYS A 1 203 ? 40.875 -8.608 -6.985 1.00 40.19 203 CYS A O 1
ATOM 1624 N N . PRO A 1 204 ? 38.789 -8.106 -7.671 1.00 45.25 204 PRO A N 1
ATOM 1625 C CA . PRO A 1 204 ? 38.170 -8.338 -6.367 1.00 45.25 204 PRO A CA 1
ATOM 1626 C C . PRO A 1 204 ? 38.110 -9.836 -6.020 1.00 45.25 204 PRO A C 1
ATOM 1628 O O . PRO A 1 204 ? 37.202 -10.556 -6.430 1.00 45.25 204 PRO A O 1
ATOM 1631 N N . GLY A 1 205 ? 39.081 -10.305 -5.234 1.00 39.75 205 GLY A N 1
ATOM 1632 C CA . GLY A 1 205 ? 39.026 -11.608 -4.567 1.00 39.75 205 GLY A CA 1
ATOM 1633 C C . GLY A 1 205 ? 38.074 -11.586 -3.364 1.00 39.75 205 GLY A C 1
ATOM 1634 O O . GLY A 1 205 ? 38.054 -10.620 -2.602 1.00 39.75 205 GLY A O 1
ATOM 1635 N N . ALA A 1 206 ? 37.279 -12.644 -3.191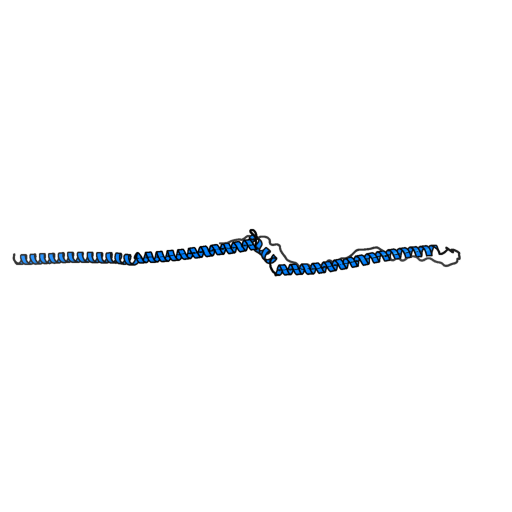 1.00 45.81 206 ALA A N 1
ATOM 1636 C CA . ALA A 1 206 ? 36.256 -12.717 -2.147 1.00 45.81 206 ALA A CA 1
ATOM 1637 C C . ALA A 1 206 ? 36.840 -12.803 -0.723 1.00 45.81 206 ALA A C 1
ATOM 1639 O O . ALA A 1 206 ? 37.805 -13.530 -0.488 1.00 45.81 206 ALA A O 1
ATOM 1640 N N . TYR A 1 207 ? 36.187 -12.142 0.240 1.00 38.94 207 TYR A N 1
ATOM 1641 C CA . TYR A 1 207 ? 36.455 -12.292 1.675 1.00 38.94 207 TYR A CA 1
ATOM 1642 C C . TYR A 1 207 ? 35.163 -12.405 2.494 1.00 38.94 207 TYR A C 1
ATOM 1644 O O . TYR A 1 207 ? 34.160 -11.753 2.208 1.00 38.94 207 TYR A O 1
ATOM 1652 N N . SER A 1 208 ? 35.193 -13.266 3.513 1.00 39.75 208 SER A N 1
ATOM 1653 C CA . SER A 1 208 ? 34.009 -13.702 4.259 1.00 39.75 208 SER A CA 1
ATOM 1654 C C . SER A 1 208 ? 33.521 -12.698 5.307 1.00 39.75 208 SER A C 1
ATOM 1656 O O . SER A 1 208 ? 34.298 -12.207 6.130 1.00 39.75 208 SER A O 1
ATOM 1658 N N . MET A 1 209 ? 32.199 -12.519 5.368 1.00 43.19 209 MET A N 1
ATOM 1659 C CA . MET A 1 209 ? 31.499 -11.867 6.481 1.00 43.19 209 MET A CA 1
ATOM 1660 C C . MET A 1 209 ? 31.776 -12.610 7.797 1.00 43.19 209 MET A C 1
ATOM 1662 O O . MET A 1 209 ? 31.310 -13.730 7.994 1.00 43.19 209 MET A O 1
ATOM 1666 N N . ASN A 1 210 ? 32.513 -11.978 8.712 1.00 41.00 210 ASN A N 1
ATOM 1667 C CA . ASN A 1 210 ? 32.746 -12.488 10.063 1.00 41.00 210 ASN A CA 1
ATOM 1668 C C . ASN A 1 210 ? 31.909 -11.688 11.067 1.00 41.00 210 ASN A C 1
ATOM 1670 O O . ASN A 1 210 ? 32.345 -10.650 11.563 1.00 41.00 210 ASN A O 1
ATOM 1674 N N . PHE A 1 211 ? 30.712 -12.183 11.387 1.00 45.34 211 PHE A N 1
ATOM 1675 C CA . PHE A 1 211 ? 29.948 -11.671 12.524 1.00 45.34 211 PHE A CA 1
ATOM 1676 C C . PHE A 1 211 ? 30.630 -12.068 13.839 1.00 45.34 211 PHE A C 1
ATOM 1678 O O . PHE A 1 211 ? 30.876 -13.250 14.087 1.00 45.34 211 PHE A O 1
ATOM 1685 N N . LYS A 1 212 ? 30.862 -11.088 14.714 1.00 51.19 212 LYS A N 1
ATOM 1686 C CA . LYS A 1 212 ? 31.009 -11.320 16.156 1.00 51.19 212 LYS A CA 1
ATOM 1687 C C . LYS A 1 212 ? 29.741 -10.855 16.869 1.00 51.19 212 LYS A C 1
ATOM 1689 O O . LYS A 1 212 ? 29.063 -9.947 16.391 1.00 51.19 212 LYS A O 1
ATOM 1694 N N . LYS A 1 213 ? 29.428 -11.546 17.964 1.00 56.12 213 LYS A N 1
ATOM 1695 C CA . LYS A 1 213 ? 28.404 -11.167 18.943 1.00 56.12 213 LYS A CA 1
ATOM 1696 C C . LYS A 1 213 ? 29.002 -10.197 19.958 1.00 56.12 213 LYS A C 1
ATOM 1698 O O . LYS A 1 213 ? 30.238 -10.285 20.143 1.00 56.12 213 LYS A O 1
#

Secondary structure (DSSP, 8-state):
-HHHHHHHHHHHHHHHHHHHHHHHHHHHHHHHHHHHHHHHHHHHHHHT-HHHHHHHHHHHHHHHHHHHHHHHHHHHHHHHHHHHHHHHH-TTTTTTHHHHHHTTSHHHHHHHHHHHHHHHHHHHHHHHHHHHHHHHHHHHHHHHHHHHHHHHHHHHHHTTS-----------------------------PPP--------------------

Mean predicted aligned error: 20.33 Å

InterPro domains:
  IPR026676 Synaptonemal complex central element protein 1 [PF15233] (2-70)
  IPR026676 Synaptonemal complex central element protein 1 [PTHR21731] (1-187)

Sequence (213 aa):
MLQECKERISALNSQIEEEKNKQRQLRLDFEEQLEDLMGQHKDLWKFHRPEQMAREIGTLDSSKEQLLKEEKLVEAKLEDVKHRLCSQFGADGCSTIAEGLFLRSQEAAAAVHLFEEENRKAQELLEAASHHHEQLQQKCQQLQQKRQRLKEELEKLGMQIPARAQSKQEEGAGPGEPVSPGIRPRAAHQARPCALLGKDSPCPGAYSMNFKK

Foldseek 3Di:
DVVVVVVVVVVVVVVVVVVVVVVVVVVVVVVVVVVVVVVVVVVVCVVDPVVVVVVVVVVVVVVVVVVVVVVVVVVVVVVVVVVVCCVVQNPPRPPCCVVVVVCVDPVVVVVVVVVVVVVVVVVVVVVVVVVVVVVVVVVVVVVVVVVVVVVVVVVVVVVVPPPPDDDDDDDDDDDDDDDDDDDDDDDDDDDDDPDDDDDDDDDDDDDDDDDDD

Organism: Ursus americanus (NCBI:txid9643)

Radius of gyration: 64.66 Å; Cα contacts (8 Å, |Δi|>4): 10; chains: 1; bounding box: 137×25×188 Å